Protein AF-A0A7C2T2P4-F1 (afdb_monomer)

Solvent-accessible surface area (backbone atoms only — not comparable to full-atom values): 13197 Å² total; per-residue (Å²): 143,80,89,82,88,88,79,91,82,91,80,86,78,77,86,71,73,78,86,77,75,74,81,72,77,71,76,80,58,72,66,36,54,54,49,22,56,52,57,52,34,52,54,39,40,74,41,73,30,49,54,46,81,67,36,77,42,95,89,24,38,31,33,31,44,35,36,26,70,90,34,54,37,35,35,37,29,31,75,28,80,40,76,67,55,77,28,39,16,35,28,46,30,45,33,34,33,26,56,35,70,24,47,35,70,67,54,42,51,45,35,50,74,75,65,38,87,74,44,45,57,48,83,42,97,88,65,21,31,36,39,34,41,83,43,75,46,66,78,36,23,70,50,49,50,54,30,53,52,35,53,45,35,51,32,51,53,50,45,40,69,66,42,56,70,71,45,81,50,88,83,83,81,54,83,74,79,58,62,75,82,83,75,68,79,78,67,71,78,75,83,43,96,69,78,82,68,64,28,81,53,61,78,98,62,63,30,67,57,33,73,56,32,48,47,27,60,77,47,71,35,48,73,85,127

Secondary structure (DSSP, 8-state):
--------------------S----PPPPPPBS-EEHHHHHHHHHHTT-EEEEEEE-TTS-EEEEEEETTEEEEEEEEEESSSSTT-EEEEEEEEEEE--TT--HHHHHHIIIII-SS-EEEEETTTEEEEE--EESSSB-HHHHHHHHHHHHHHHHHHHHH--TT-----PPPTTTT---SS--------SSSPPPEEPPSS---TT--HHHHHHHHTTT----

Sequence (225 aa):
MKFAVCALGALAAAQGSALAQNMQLTPAGAVIQKISSNDLITILQSAQLGARLIDDAADGTKTIEVSSGGDFVYMAMRGCEGAGGASPCELVQPYGFFNAQGVTLDQVNNFNMNVSGIATAALLPDRGVMATKIYLNGGVTPSNLIYELSVYFSDITRLLEALKPGAIAQVSYTADDLGRPNAGVELGSFNGPETPHVNAIGGARAGLMTEAVKAVLVGRGKTLN

Foldseek 3Di:
DDDDDDDDDPDPPDPPPPPVPDPPDDPQAPAFQWDFQVRVCVLLVVLVWHKDWQDCDPQRWTKIWIDDQHAIKIWIFAPWPDTDRRTIGQWTKIKAAAAQAQFDPVLQVCLQPPNAPAKHWDQDPPGGIMIMGIDGRDGAGSLRVLLVVLSSQVSVVSSLVSTDHDNDDDDDDDPVNCPDPPPPPPPDDCPGPDDGDHHYRDDDTPGSNPPSSVVSNVVVSPHDD

pLDDT: mean 71.9, std 18.2, range [35.28, 94.75]

Mean predicted aligned error: 12.79 Å

Radius of gyration: 23.12 Å; Cα contacts (8 Å, |Δi|>4): 383; chains: 1; bounding box: 71×86×45 Å

Structure (mmCIF, N/CA/C/O backbone):
data_AF-A0A7C2T2P4-F1
#
_entry.id   AF-A0A7C2T2P4-F1
#
loop_
_atom_site.group_PDB
_atom_site.id
_atom_site.type_symbol
_atom_site.label_atom_id
_atom_site.label_alt_id
_atom_site.label_comp_id
_atom_site.label_asym_id
_atom_site.label_entity_id
_atom_site.label_seq_id
_atom_site.pdbx_PDB_ins_code
_atom_site.Cartn_x
_atom_site.Cartn_y
_atom_site.Cartn_z
_atom_site.occupancy
_atom_site.B_iso_or_equiv
_atom_site.auth_seq_id
_atom_site.auth_comp_id
_atom_site.auth_asym_id
_atom_site.auth_atom_id
_atom_site.pdbx_PDB_model_num
ATOM 1 N N . MET A 1 1 ? -50.689 57.379 5.791 1.00 47.22 1 MET A N 1
ATOM 2 C CA . MET A 1 1 ? -51.034 57.214 4.362 1.00 47.22 1 MET A CA 1
ATOM 3 C C . MET A 1 1 ? -50.048 57.994 3.508 1.00 47.22 1 MET A C 1
ATOM 5 O O . MET A 1 1 ? -50.040 59.213 3.597 1.00 47.22 1 MET A O 1
ATOM 9 N N . LYS A 1 2 ? -49.224 57.293 2.723 1.00 35.28 2 LYS A N 1
ATOM 10 C CA . LYS A 1 2 ? -48.645 57.712 1.435 1.00 35.28 2 LYS A CA 1
ATOM 11 C C . LYS A 1 2 ? -48.023 56.463 0.786 1.00 35.28 2 LYS A C 1
ATOM 13 O O . LYS A 1 2 ? -47.318 55.714 1.454 1.00 35.28 2 LYS A O 1
ATOM 18 N N . PHE A 1 3 ? -48.412 56.241 -0.470 1.00 39.72 3 PHE A N 1
ATOM 19 C CA . PHE A 1 3 ? -47.923 55.261 -1.451 1.00 39.72 3 PHE A CA 1
ATOM 20 C C . PHE A 1 3 ? -46.414 55.507 -1.736 1.00 39.72 3 PHE A C 1
ATOM 22 O O . PHE A 1 3 ? -45.905 56.535 -1.306 1.00 39.72 3 PHE A O 1
ATOM 29 N N . ALA A 1 4 ? -45.599 54.724 -2.449 1.00 47.41 4 ALA A N 1
ATOM 30 C CA . ALA A 1 4 ? -45.749 53.778 -3.560 1.00 47.41 4 ALA A CA 1
ATOM 31 C C . ALA A 1 4 ? -44.313 53.208 -3.818 1.00 47.41 4 ALA A C 1
ATOM 33 O O . ALA A 1 4 ? -43.351 53.932 -3.591 1.00 47.41 4 ALA A O 1
ATOM 34 N N . VAL A 1 5 ? -44.109 51.923 -4.147 1.00 49.81 5 VAL A N 1
ATOM 35 C CA . VAL A 1 5 ? -43.883 51.368 -5.513 1.00 49.81 5 VAL A CA 1
ATOM 36 C C . VAL A 1 5 ? -42.417 50.975 -5.823 1.00 49.81 5 VAL A C 1
ATOM 38 O O . VAL A 1 5 ? -41.509 51.788 -5.741 1.00 49.81 5 VAL A O 1
ATOM 41 N N . CYS A 1 6 ? -42.288 49.697 -6.219 1.00 41.12 6 CYS A N 1
ATOM 42 C CA . CYS A 1 6 ? -41.372 49.018 -7.160 1.00 41.12 6 CYS A CA 1
ATOM 43 C C . CYS A 1 6 ? -39.843 49.207 -7.125 1.00 41.12 6 CYS A C 1
ATOM 45 O O . CYS A 1 6 ? -39.338 50.280 -7.419 1.00 41.12 6 CYS A O 1
ATOM 47 N N . ALA A 1 7 ? -39.122 48.078 -7.036 1.00 47.78 7 ALA A N 1
ATOM 48 C CA . ALA A 1 7 ? -38.369 47.457 -8.153 1.00 47.78 7 ALA A CA 1
ATOM 49 C C . ALA A 1 7 ? -37.661 46.178 -7.638 1.00 47.78 7 ALA A C 1
ATOM 51 O O . ALA A 1 7 ? -36.999 46.213 -6.610 1.00 47.78 7 ALA A O 1
ATOM 52 N N . LEU A 1 8 ? -37.981 44.981 -8.148 1.00 47.06 8 LEU A N 1
ATOM 53 C CA . LEU A 1 8 ? -37.307 44.299 -9.271 1.00 47.06 8 LEU A CA 1
ATOM 54 C C . LEU A 1 8 ? -35.798 44.089 -9.060 1.00 47.06 8 LEU A C 1
ATOM 56 O O . LEU A 1 8 ? -35.003 45.007 -9.216 1.00 47.06 8 LEU A O 1
ATOM 60 N N . GLY A 1 9 ? -35.424 42.839 -8.772 1.00 45.22 9 GLY A N 1
ATOM 61 C CA . GLY A 1 9 ? -34.033 42.395 -8.685 1.00 45.22 9 GLY A CA 1
ATOM 62 C C . GLY A 1 9 ? -33.889 40.877 -8.552 1.00 45.22 9 GLY A C 1
ATOM 63 O O . GLY A 1 9 ? -33.105 40.405 -7.739 1.00 45.22 9 GLY A O 1
ATOM 64 N N . ALA A 1 10 ? -34.671 40.100 -9.306 1.00 52.56 10 ALA A N 1
ATOM 65 C CA . ALA A 1 10 ? -34.369 38.690 -9.534 1.00 52.56 10 ALA A CA 1
ATOM 66 C C . ALA A 1 10 ? -33.455 38.602 -10.759 1.00 52.56 10 ALA A C 1
ATOM 68 O O . ALA A 1 10 ? -33.915 38.945 -11.841 1.00 52.56 10 ALA A O 1
ATOM 69 N N . LEU A 1 11 ? -32.191 38.203 -10.569 1.00 47.22 11 LEU A N 1
ATOM 70 C CA . LEU A 1 11 ? -31.304 37.515 -11.528 1.00 47.22 11 LEU A CA 1
ATOM 71 C C . LEU A 1 11 ? -29.866 37.532 -10.977 1.00 47.22 11 LEU A C 1
ATOM 73 O O . LEU A 1 11 ? -29.051 38.375 -11.328 1.00 47.22 11 LEU A O 1
ATOM 77 N N . ALA A 1 12 ? -29.543 36.557 -10.132 1.00 48.94 12 ALA A N 1
ATOM 78 C CA . ALA A 1 12 ? -28.169 36.082 -9.976 1.00 48.94 12 ALA A CA 1
ATOM 79 C C . ALA A 1 12 ? -28.152 34.599 -10.366 1.00 48.94 12 ALA A C 1
ATOM 81 O O . ALA A 1 12 ? -27.912 33.708 -9.556 1.00 48.94 12 ALA A O 1
ATOM 82 N N . ALA A 1 13 ? -28.521 34.333 -11.621 1.00 49.72 13 ALA A N 1
ATOM 83 C CA . ALA A 1 13 ? -28.342 33.028 -12.226 1.00 49.72 13 ALA A CA 1
ATOM 84 C C . ALA A 1 13 ? -26.844 32.821 -12.479 1.00 49.72 13 ALA A C 1
ATOM 86 O O . ALA A 1 13 ? -26.242 33.502 -13.305 1.00 49.72 13 ALA A O 1
ATOM 87 N N . ALA A 1 14 ? -26.270 31.907 -11.700 1.00 50.81 14 ALA A N 1
ATOM 88 C CA . ALA A 1 14 ? -25.226 30.969 -12.086 1.00 50.81 14 ALA A CA 1
ATOM 89 C C . ALA A 1 14 ? -24.291 31.417 -13.227 1.00 50.81 14 ALA A C 1
ATOM 91 O O . ALA A 1 14 ? -24.394 30.943 -14.355 1.00 50.81 14 ALA A O 1
ATOM 92 N N . GLN A 1 15 ? -23.274 32.213 -12.895 1.00 47.38 15 GLN A N 1
ATOM 93 C CA . GLN A 1 15 ? -22.006 32.178 -13.630 1.00 47.38 15 GLN A CA 1
ATOM 94 C C . GLN A 1 15 ? -21.162 30.999 -13.126 1.00 47.38 15 GLN A C 1
ATOM 96 O O . GLN A 1 15 ? -20.041 31.151 -12.659 1.00 47.38 15 GLN A O 1
ATOM 101 N N . GLY A 1 16 ? -21.729 29.795 -13.191 1.00 45.16 16 GLY A N 1
ATOM 102 C CA . GLY A 1 16 ? -20.951 28.564 -13.189 1.00 45.16 16 GLY A CA 1
ATOM 103 C C . GLY A 1 16 ? -20.551 28.288 -14.626 1.00 45.16 16 GLY A C 1
ATOM 104 O O . GLY A 1 16 ? -21.060 27.349 -15.231 1.00 45.16 16 GLY A O 1
ATOM 105 N N . SER A 1 17 ? -19.746 29.182 -15.205 1.00 46.44 17 SER A N 1
ATOM 106 C CA . SER A 1 17 ? -19.212 29.029 -16.550 1.00 46.44 17 SER A CA 1
ATOM 107 C C . SER A 1 17 ? -18.596 27.646 -16.651 1.00 46.44 17 SER A C 1
ATOM 109 O O . SER A 1 17 ? -17.657 27.308 -15.930 1.00 46.44 17 SER A O 1
ATOM 111 N N . ALA A 1 18 ? -19.189 26.849 -17.528 1.00 46.66 18 ALA A N 1
ATOM 112 C CA . ALA A 1 18 ? -18.750 25.529 -17.894 1.00 46.66 18 ALA A CA 1
ATOM 113 C C . ALA A 1 18 ? -17.311 25.590 -18.429 1.00 46.66 18 ALA A C 1
ATOM 115 O O . ALA A 1 18 ? -17.078 25.668 -19.632 1.00 46.66 18 ALA A O 1
ATOM 116 N N . LEU A 1 19 ? -16.332 25.484 -17.532 1.00 48.28 19 LEU A N 1
ATOM 117 C CA . LEU A 1 19 ? -14.986 25.013 -17.847 1.00 48.28 19 LEU A CA 1
ATOM 118 C C . LEU A 1 19 ? -15.034 23.484 -17.992 1.00 48.28 19 LEU A C 1
ATOM 120 O O . LEU A 1 19 ? -14.372 22.736 -17.286 1.00 48.28 19 LEU A O 1
ATOM 124 N N . ALA A 1 20 ? -15.877 23.022 -18.913 1.00 46.31 20 ALA A N 1
ATOM 125 C CA . ALA A 1 20 ? -15.908 21.656 -19.421 1.00 46.31 20 ALA A CA 1
ATOM 126 C C . ALA A 1 20 ? -15.354 21.624 -20.856 1.00 46.31 20 ALA A C 1
ATOM 128 O O . ALA A 1 20 ? -15.764 20.812 -21.681 1.00 46.31 20 ALA A O 1
ATOM 129 N N . GLN A 1 21 ? -14.454 22.553 -21.186 1.00 36.72 21 GLN A N 1
ATOM 130 C CA . GLN A 1 21 ? -13.826 22.617 -22.496 1.00 36.72 21 GLN A CA 1
ATOM 131 C C . GLN A 1 21 ? -12.535 21.803 -22.481 1.00 36.72 21 GLN A C 1
ATOM 133 O O . GLN A 1 21 ? -11.523 22.214 -21.925 1.00 36.72 21 GLN A O 1
ATOM 138 N N . ASN A 1 22 ? -12.619 20.634 -23.117 1.00 40.03 22 ASN A N 1
ATOM 139 C CA . ASN A 1 22 ? -11.510 19.922 -23.743 1.00 40.03 22 ASN A CA 1
ATOM 140 C C . ASN A 1 22 ? -10.278 19.731 -22.857 1.00 40.03 22 ASN A C 1
ATOM 142 O O . ASN A 1 22 ? -9.191 20.221 -23.155 1.00 40.03 22 ASN A O 1
ATOM 146 N N . MET A 1 23 ? -10.423 18.920 -21.808 1.00 39.62 23 MET A N 1
ATOM 147 C CA . MET A 1 23 ? -9.253 18.246 -21.260 1.00 39.62 23 MET A CA 1
ATOM 148 C C . MET A 1 23 ? -8.754 17.253 -22.310 1.00 39.62 23 MET A C 1
ATOM 150 O O . MET A 1 23 ? -9.206 16.108 -22.351 1.00 39.62 23 MET A O 1
ATOM 154 N N . GLN A 1 24 ? -7.857 17.717 -23.174 1.00 37.34 24 GLN A N 1
ATOM 155 C CA . GLN A 1 24 ? -7.064 16.883 -24.059 1.00 37.34 24 GLN A CA 1
ATOM 156 C C . GLN A 1 24 ? -6.466 15.767 -23.198 1.00 37.34 24 GLN A C 1
ATOM 158 O O . GLN A 1 24 ? -5.767 16.041 -22.222 1.00 37.34 24 GLN A O 1
ATOM 163 N N . LEU A 1 25 ? -6.854 14.519 -23.474 1.00 42.28 25 LEU A N 1
ATOM 164 C CA . LEU A 1 25 ? -6.277 13.365 -22.798 1.00 42.28 25 LEU A CA 1
ATOM 165 C C . LEU A 1 25 ? -4.785 13.410 -23.116 1.00 42.28 25 LEU A C 1
ATOM 167 O O . LEU A 1 25 ? -4.399 13.256 -24.275 1.00 42.28 25 LEU A O 1
ATOM 171 N N . THR A 1 26 ? -3.963 13.713 -22.111 1.00 50.16 26 THR A N 1
ATOM 172 C CA . THR A 1 26 ? -2.510 13.608 -22.215 1.00 50.16 26 THR A CA 1
ATOM 173 C C . THR A 1 26 ? -2.203 12.236 -22.815 1.00 50.16 26 THR A C 1
ATOM 175 O O . THR A 1 26 ? -2.813 11.261 -22.360 1.00 50.16 26 THR A O 1
ATOM 178 N N . PRO A 1 27 ? -1.346 12.133 -23.850 1.00 52.22 27 PRO A N 1
ATOM 179 C CA . PRO A 1 27 ? -1.024 10.850 -24.457 1.00 52.22 27 PRO A CA 1
ATOM 180 C C . PRO A 1 27 ? -0.694 9.841 -23.361 1.00 52.22 27 PRO A C 1
ATOM 182 O O . PRO A 1 27 ? 0.125 10.131 -22.486 1.00 52.22 27 PRO A O 1
ATOM 185 N N . ALA A 1 28 ? -1.383 8.698 -23.369 1.00 59.03 28 ALA A N 1
ATOM 186 C CA . ALA A 1 28 ? -1.104 7.629 -22.425 1.00 59.03 28 ALA A CA 1
ATOM 187 C C . ALA A 1 28 ? 0.391 7.298 -22.538 1.00 59.03 28 ALA A C 1
ATOM 189 O O . ALA A 1 28 ? 0.874 7.003 -23.633 1.00 59.03 28 ALA A O 1
ATOM 190 N N . GLY A 1 29 ? 1.134 7.441 -21.436 1.00 63.59 29 GLY A N 1
ATOM 191 C CA . GLY A 1 29 ? 2.561 7.119 -21.411 1.00 63.59 29 GLY A CA 1
ATOM 192 C C . GLY A 1 29 ? 2.810 5.677 -21.863 1.00 63.59 29 GLY A C 1
ATOM 193 O O . GLY A 1 29 ? 1.887 4.864 -21.900 1.00 63.59 29 GLY A O 1
ATOM 194 N N . ALA A 1 30 ? 4.057 5.345 -22.202 1.00 74.38 30 ALA A N 1
ATOM 195 C CA . ALA A 1 30 ? 4.409 3.969 -22.545 1.00 74.38 30 ALA A CA 1
ATOM 196 C C . ALA A 1 30 ? 3.967 3.001 -21.429 1.00 74.38 30 ALA A C 1
ATOM 198 O O . ALA A 1 30 ? 4.090 3.307 -20.240 1.00 74.38 30 ALA A O 1
ATOM 199 N N . VAL A 1 31 ? 3.425 1.846 -21.824 1.00 79.62 31 VAL A N 1
ATOM 200 C CA . VAL A 1 31 ? 3.001 0.802 -20.883 1.00 79.62 31 VAL A CA 1
ATOM 201 C C . VAL A 1 31 ? 4.224 0.282 -20.133 1.00 79.62 31 VAL A C 1
ATOM 203 O O . VAL A 1 31 ? 5.207 -0.133 -20.746 1.00 79.62 31 VAL A O 1
ATOM 206 N N . ILE A 1 32 ? 4.144 0.277 -18.806 1.00 78.00 32 ILE A N 1
ATOM 207 C CA . ILE A 1 32 ? 5.144 -0.316 -17.927 1.00 78.00 32 ILE A CA 1
ATOM 208 C C . ILE A 1 32 ? 4.949 -1.831 -17.966 1.00 78.00 32 ILE A C 1
ATOM 210 O O . ILE A 1 32 ? 3.931 -2.358 -17.514 1.00 78.00 32 ILE A O 1
ATOM 214 N N . GLN A 1 33 ? 5.937 -2.527 -18.524 1.00 81.75 33 GLN A N 1
ATOM 215 C CA . GLN A 1 33 ? 6.004 -3.989 -18.475 1.00 81.75 33 GLN A CA 1
ATOM 216 C C . GLN A 1 33 ? 6.707 -4.466 -17.207 1.00 81.75 33 GLN A C 1
ATOM 218 O O . GLN A 1 33 ? 6.315 -5.463 -16.611 1.00 81.75 33 GLN A O 1
ATOM 223 N N . LYS A 1 34 ? 7.733 -3.728 -16.778 1.00 87.81 34 LYS A N 1
ATOM 224 C CA . LYS A 1 34 ? 8.485 -3.979 -15.552 1.00 87.81 34 LYS A CA 1
ATOM 225 C C . LYS A 1 34 ? 8.896 -2.654 -14.927 1.00 87.81 34 LYS A C 1
ATOM 227 O O . LYS A 1 34 ? 9.072 -1.671 -15.645 1.00 87.81 34 LYS A O 1
ATOM 232 N N . ILE A 1 35 ? 9.057 -2.634 -13.611 1.00 89.00 35 ILE A N 1
ATOM 233 C CA . ILE A 1 35 ? 9.465 -1.445 -12.859 1.00 89.00 35 ILE A CA 1
ATOM 234 C C . ILE A 1 35 ? 10.566 -1.805 -11.867 1.00 89.00 35 ILE A C 1
ATOM 236 O O . ILE A 1 35 ? 10.484 -2.841 -11.210 1.00 89.00 35 ILE A O 1
ATOM 240 N N . SER A 1 36 ? 11.607 -0.978 -11.774 1.00 91.56 36 SER A N 1
ATOM 241 C CA . SER A 1 36 ? 12.646 -1.156 -10.759 1.00 91.56 36 SER A CA 1
ATOM 242 C C . SER A 1 36 ? 12.199 -0.582 -9.413 1.00 91.56 36 SER A C 1
ATOM 244 O O . SER A 1 36 ? 11.325 0.290 -9.350 1.00 91.56 36 SER A O 1
ATOM 246 N N . SER A 1 37 ? 12.800 -1.029 -8.309 1.00 92.31 37 SER A N 1
ATOM 247 C CA . SER A 1 37 ? 12.485 -0.444 -7.001 1.00 92.31 37 SER A CA 1
ATOM 248 C C . SER A 1 37 ? 12.892 1.029 -6.918 1.00 92.31 37 SER A C 1
ATOM 250 O O . SER A 1 37 ? 12.201 1.807 -6.269 1.00 92.31 37 SER A O 1
ATOM 252 N N . ASN A 1 38 ? 13.963 1.439 -7.609 1.00 93.81 38 ASN A N 1
ATOM 253 C CA . ASN A 1 38 ? 14.383 2.842 -7.684 1.00 93.81 38 ASN A CA 1
ATOM 254 C C . ASN A 1 38 ? 13.335 3.726 -8.374 1.00 93.81 38 ASN A C 1
ATOM 256 O O . ASN A 1 38 ? 13.034 4.822 -7.892 1.00 93.81 38 ASN A O 1
ATOM 260 N N . ASP A 1 39 ? 12.755 3.243 -9.475 1.00 91.00 39 ASP A N 1
ATOM 261 C CA . ASP A 1 39 ? 11.698 3.964 -10.188 1.00 91.00 39 ASP A CA 1
ATOM 262 C C . ASP A 1 39 ? 10.445 4.072 -9.321 1.00 91.00 39 ASP A C 1
ATOM 264 O O . ASP A 1 39 ? 9.872 5.153 -9.187 1.00 91.00 39 ASP A O 1
ATOM 268 N N . LEU A 1 40 ? 10.045 2.974 -8.671 1.00 90.81 40 LEU A N 1
ATOM 269 C CA . LEU A 1 40 ? 8.882 2.970 -7.786 1.00 90.81 40 LEU A CA 1
ATOM 270 C C . LEU A 1 40 ? 9.074 3.908 -6.584 1.00 90.81 40 LEU A C 1
ATOM 272 O O . LEU A 1 40 ? 8.163 4.664 -6.252 1.00 90.81 40 LEU A O 1
ATOM 276 N N . ILE A 1 41 ? 10.260 3.921 -5.968 1.00 93.44 41 ILE A N 1
ATOM 277 C CA . ILE A 1 41 ? 10.605 4.865 -4.894 1.00 93.44 41 ILE A CA 1
ATOM 278 C C . ILE A 1 41 ? 10.499 6.308 -5.393 1.00 93.44 41 ILE A C 1
ATOM 280 O O . ILE A 1 41 ? 9.881 7.134 -4.727 1.00 93.44 41 ILE A O 1
ATOM 284 N N . THR A 1 42 ? 11.037 6.607 -6.577 1.00 90.69 42 THR A N 1
ATOM 285 C CA . THR A 1 42 ? 10.975 7.952 -7.172 1.00 90.69 42 THR A CA 1
ATOM 286 C C . THR A 1 42 ? 9.528 8.389 -7.410 1.00 90.69 42 THR A C 1
ATOM 288 O O . THR A 1 42 ? 9.150 9.516 -7.088 1.00 90.69 42 THR A O 1
ATOM 291 N N . ILE A 1 43 ? 8.687 7.482 -7.914 1.00 87.00 43 ILE A N 1
ATOM 292 C CA . ILE A 1 43 ? 7.253 7.723 -8.106 1.00 87.00 43 ILE A CA 1
ATOM 293 C C . ILE A 1 43 ? 6.569 8.034 -6.769 1.00 87.00 43 ILE A C 1
ATOM 295 O O . ILE A 1 43 ? 5.857 9.032 -6.662 1.00 87.00 43 ILE A O 1
ATOM 299 N N . LEU A 1 44 ? 6.804 7.229 -5.732 1.00 89.88 44 LEU A N 1
ATOM 300 C CA . LEU A 1 44 ? 6.215 7.440 -4.406 1.00 89.88 44 LEU A CA 1
ATOM 301 C C . LEU A 1 44 ? 6.674 8.767 -3.780 1.00 89.88 44 LEU A C 1
ATOM 303 O O . LEU A 1 44 ? 5.856 9.515 -3.244 1.00 89.88 44 LEU A O 1
ATOM 307 N N . GLN A 1 45 ? 7.954 9.109 -3.920 1.00 90.75 45 GLN A N 1
ATOM 308 C CA . GLN A 1 45 ? 8.510 10.378 -3.446 1.00 90.75 45 GLN A CA 1
ATOM 309 C C . GLN A 1 45 ? 7.922 11.584 -4.188 1.00 90.75 45 GLN A C 1
ATOM 311 O O . GLN A 1 45 ? 7.664 12.614 -3.564 1.00 90.75 45 GLN A O 1
ATOM 316 N N . SER A 1 46 ? 7.625 11.458 -5.487 1.00 84.00 46 SER A N 1
ATOM 317 C CA . SER A 1 46 ? 6.922 12.508 -6.244 1.00 84.00 46 SER A CA 1
ATOM 318 C C . SER A 1 46 ? 5.505 12.776 -5.713 1.00 84.00 46 SER A C 1
ATOM 320 O O . SER A 1 46 ? 5.016 13.901 -5.787 1.00 84.00 46 SER A O 1
ATOM 322 N N . ALA A 1 47 ? 4.881 11.771 -5.089 1.00 84.00 47 ALA A N 1
ATOM 323 C CA . ALA A 1 47 ? 3.603 11.884 -4.387 1.00 84.00 47 ALA A CA 1
ATOM 324 C C . ALA A 1 47 ? 3.747 12.350 -2.920 1.00 84.00 47 ALA A C 1
ATOM 326 O O . ALA A 1 47 ? 2.784 12.283 -2.150 1.00 84.00 47 ALA A O 1
ATOM 327 N N . GLN A 1 48 ? 4.932 12.839 -2.534 1.00 89.19 48 GLN A N 1
ATOM 328 C CA . GLN A 1 48 ? 5.267 13.297 -1.181 1.00 89.19 48 GLN A CA 1
ATOM 329 C C . GLN A 1 48 ? 5.161 12.197 -0.113 1.00 89.19 48 GLN A C 1
ATOM 331 O O . GLN A 1 48 ? 4.883 12.483 1.051 1.00 89.19 48 GLN A O 1
ATOM 336 N N . LEU A 1 49 ? 5.384 10.938 -0.497 1.00 89.81 49 LEU A N 1
ATOM 337 C CA . LEU A 1 49 ? 5.454 9.808 0.426 1.00 89.81 49 LEU A CA 1
ATOM 338 C C . LEU A 1 49 ? 6.918 9.495 0.750 1.00 89.81 49 LEU A C 1
ATOM 340 O O . LEU A 1 49 ? 7.785 9.525 -0.127 1.00 89.81 49 LEU A O 1
ATOM 344 N N . GLY A 1 50 ? 7.199 9.150 2.005 1.00 93.56 50 GLY A N 1
ATOM 345 C CA . GLY A 1 50 ? 8.456 8.502 2.358 1.00 93.56 50 GLY A CA 1
ATOM 346 C C . GLY A 1 50 ? 8.498 7.122 1.709 1.00 93.56 50 GLY A C 1
ATOM 347 O O . GLY A 1 50 ? 7.515 6.391 1.778 1.00 93.56 50 GLY A O 1
ATOM 348 N N . ALA A 1 51 ? 9.604 6.765 1.061 1.00 94.75 51 ALA A N 1
ATOM 349 C CA . ALA A 1 51 ? 9.774 5.449 0.453 1.00 94.75 51 ALA A CA 1
ATOM 350 C C . ALA A 1 51 ? 11.238 5.000 0.531 1.00 94.75 51 ALA A C 1
ATOM 352 O O . ALA A 1 51 ? 12.134 5.772 0.177 1.00 94.75 51 ALA A O 1
ATOM 353 N N . ARG A 1 52 ? 11.479 3.764 0.983 1.00 94.38 52 ARG A N 1
ATOM 354 C CA . ARG A 1 52 ? 12.816 3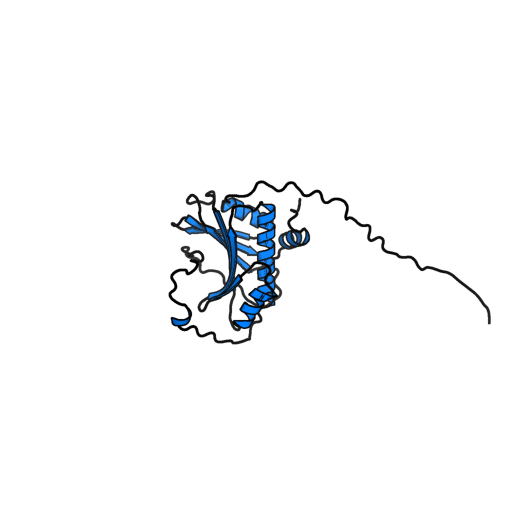.147 1.050 1.00 94.38 52 ARG A CA 1
ATOM 355 C C . ARG A 1 52 ? 12.757 1.642 0.787 1.00 94.38 52 ARG A C 1
ATOM 357 O O . ARG A 1 52 ? 11.803 0.982 1.186 1.00 94.38 52 ARG A O 1
ATOM 364 N N . LEU A 1 53 ? 13.789 1.095 0.147 1.00 92.69 53 LEU A N 1
ATOM 365 C CA . LEU A 1 53 ? 13.977 -0.354 0.036 1.00 92.69 53 LEU A CA 1
ATOM 366 C C . LEU A 1 53 ? 14.394 -0.909 1.408 1.00 92.69 53 LEU A C 1
ATOM 368 O O . LEU A 1 53 ? 15.341 -0.393 2.002 1.00 92.69 53 LEU A O 1
ATOM 372 N N . ILE A 1 54 ? 13.692 -1.929 1.900 1.00 90.81 54 ILE A N 1
ATOM 373 C CA . ILE A 1 54 ? 13.947 -2.555 3.210 1.00 90.81 54 ILE A CA 1
ATOM 374 C C . ILE A 1 54 ? 14.310 -4.039 3.119 1.00 90.81 54 ILE A C 1
ATOM 376 O O . ILE A 1 54 ? 14.848 -4.587 4.075 1.00 90.81 54 ILE A O 1
ATOM 380 N N . ASP A 1 55 ? 14.033 -4.681 1.982 1.00 89.06 55 ASP A N 1
ATOM 381 C CA . ASP A 1 55 ? 14.411 -6.072 1.732 1.00 89.06 55 ASP A CA 1
A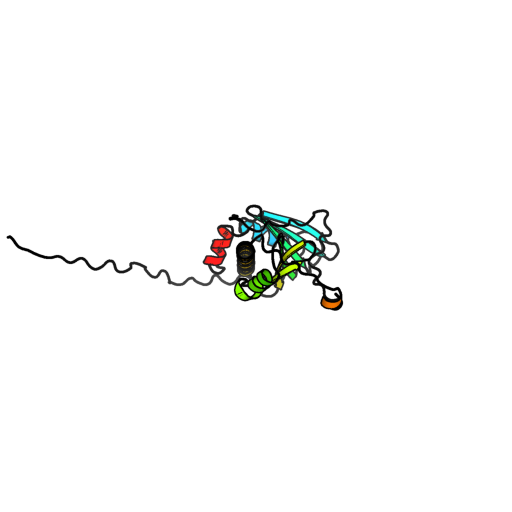TOM 382 C C . ASP A 1 55 ? 14.722 -6.288 0.245 1.00 89.06 55 ASP A C 1
ATOM 384 O O . ASP A 1 55 ? 14.048 -5.731 -0.627 1.00 89.06 55 ASP A O 1
ATOM 388 N N . ASP A 1 56 ? 15.738 -7.101 -0.024 1.00 89.06 56 ASP A N 1
ATOM 389 C CA . ASP A 1 56 ? 16.156 -7.581 -1.346 1.00 89.06 56 ASP A CA 1
ATOM 390 C C . ASP A 1 56 ? 16.494 -9.063 -1.182 1.00 89.06 56 ASP A C 1
ATOM 392 O O . ASP A 1 56 ? 17.640 -9.457 -0.945 1.00 89.06 56 ASP A O 1
ATOM 396 N N . ALA A 1 57 ? 15.439 -9.870 -1.170 1.00 83.62 57 ALA A N 1
ATOM 397 C CA . ALA A 1 57 ? 15.502 -11.266 -0.802 1.00 83.62 57 ALA A CA 1
ATOM 398 C C . ALA A 1 57 ? 16.200 -12.100 -1.887 1.00 83.62 57 ALA A C 1
ATOM 400 O O . ALA A 1 57 ? 16.218 -11.772 -3.075 1.00 83.62 57 ALA A O 1
ATOM 401 N N . ALA A 1 58 ? 16.788 -13.222 -1.466 1.00 78.31 58 ALA A N 1
ATOM 402 C CA . ALA A 1 58 ? 17.559 -14.100 -2.348 1.00 78.31 58 ALA A CA 1
ATOM 403 C C . ALA A 1 58 ? 16.713 -14.770 -3.450 1.00 78.31 58 ALA A C 1
ATOM 405 O O . ALA A 1 58 ? 17.259 -15.194 -4.466 1.00 78.31 58 ALA A O 1
ATOM 406 N N . ASP A 1 59 ? 15.394 -14.852 -3.263 1.00 77.25 59 ASP A N 1
ATOM 407 C CA . ASP A 1 59 ? 14.419 -15.307 -4.263 1.00 77.25 59 ASP A CA 1
ATOM 408 C C . ASP A 1 59 ? 14.115 -14.238 -5.335 1.00 77.25 59 ASP A C 1
ATOM 410 O O . ASP A 1 59 ? 13.327 -14.476 -6.250 1.00 77.25 59 ASP A O 1
ATOM 414 N N . GLY A 1 60 ? 14.739 -13.060 -5.230 1.00 80.69 60 GLY A N 1
ATOM 415 C CA . GLY A 1 60 ? 14.530 -11.916 -6.108 1.00 80.69 60 GLY A CA 1
ATOM 416 C C . GLY A 1 60 ? 13.356 -11.029 -5.696 1.00 80.69 60 GLY A C 1
ATOM 417 O O . GLY A 1 60 ? 13.101 -10.041 -6.382 1.00 80.69 60 GLY A O 1
ATOM 418 N N . THR A 1 61 ? 12.642 -11.332 -4.609 1.00 86.56 61 THR A N 1
ATOM 419 C CA . THR A 1 61 ? 11.578 -10.464 -4.093 1.00 86.56 61 THR A CA 1
ATOM 420 C C . THR A 1 61 ? 12.183 -9.212 -3.458 1.00 86.56 61 THR A C 1
ATOM 422 O O . THR A 1 61 ? 13.126 -9.288 -2.675 1.00 86.56 61 THR A O 1
ATOM 425 N N . LYS A 1 62 ? 11.618 -8.038 -3.753 1.00 90.56 62 LYS A N 1
ATOM 426 C CA . LYS A 1 62 ? 12.034 -6.765 -3.142 1.00 90.56 62 LYS A CA 1
ATOM 427 C C . LYS A 1 62 ? 10.901 -6.180 -2.324 1.00 90.56 62 LYS A C 1
ATOM 429 O O . LYS A 1 62 ? 9.757 -6.213 -2.767 1.00 90.56 62 LYS A O 1
ATOM 434 N N . THR A 1 63 ? 11.207 -5.580 -1.182 1.00 91.62 63 THR A N 1
ATOM 435 C CA . THR A 1 63 ? 10.195 -4.930 -0.342 1.00 91.62 63 THR A CA 1
ATOM 436 C C . THR A 1 63 ? 10.547 -3.469 -0.142 1.00 91.62 63 THR A C 1
ATOM 438 O O . THR A 1 63 ? 11.610 -3.139 0.385 1.00 91.62 63 THR A O 1
ATOM 441 N N . ILE A 1 64 ? 9.641 -2.583 -0.547 1.00 92.81 64 ILE A N 1
ATOM 442 C CA . ILE A 1 64 ? 9.726 -1.147 -0.269 1.00 92.81 64 ILE A CA 1
ATOM 443 C C . ILE A 1 64 ? 8.779 -0.823 0.877 1.00 92.81 64 ILE A C 1
ATOM 445 O O . ILE A 1 64 ? 7.598 -1.155 0.817 1.00 92.81 64 ILE A O 1
ATOM 449 N N . GLU A 1 65 ? 9.280 -0.138 1.894 1.00 93.56 65 GLU A N 1
ATOM 450 C CA . GLU A 1 65 ? 8.457 0.517 2.902 1.00 93.56 65 GLU A CA 1
ATOM 451 C C . GLU A 1 65 ? 8.036 1.895 2.400 1.00 93.56 65 GLU A C 1
ATOM 453 O O . GLU A 1 65 ? 8.854 2.649 1.869 1.00 93.56 65 GLU A O 1
ATOM 458 N N . VAL A 1 66 ? 6.765 2.224 2.599 1.00 93.44 66 VAL A N 1
ATOM 459 C CA . VAL A 1 66 ? 6.152 3.506 2.265 1.00 93.44 66 VAL A CA 1
ATOM 460 C C . VAL A 1 66 ? 5.551 4.099 3.529 1.00 93.44 66 VAL A C 1
ATOM 462 O O . VAL A 1 66 ? 4.824 3.410 4.244 1.00 93.44 66 VAL A O 1
ATOM 465 N N . SER A 1 6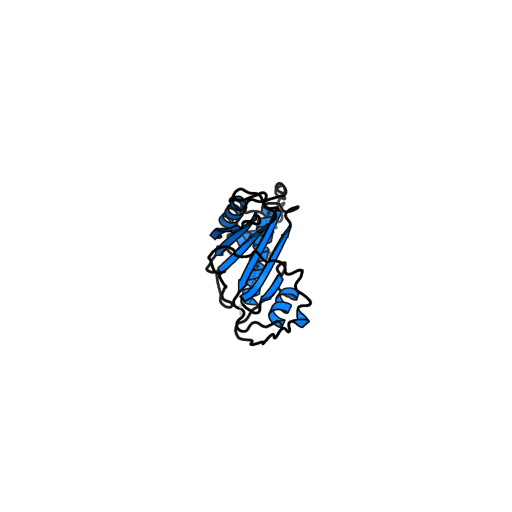7 ? 5.816 5.372 3.801 1.00 92.75 67 SER A N 1
ATOM 466 C CA . SER A 1 67 ? 5.335 6.046 5.004 1.00 92.75 67 SER A CA 1
ATOM 467 C C . SER A 1 67 ? 4.816 7.455 4.740 1.00 92.75 67 SER A C 1
ATOM 469 O O . SER A 1 67 ? 5.316 8.189 3.886 1.00 92.75 67 SER A O 1
ATOM 471 N N . SER A 1 68 ? 3.785 7.846 5.486 1.00 91.00 68 SER A N 1
ATOM 472 C CA . SER A 1 68 ? 3.268 9.217 5.517 1.00 91.00 68 SER A CA 1
ATOM 473 C C . SER A 1 68 ? 2.423 9.438 6.762 1.00 91.00 68 SER A C 1
ATOM 475 O O . SER A 1 68 ? 1.639 8.577 7.151 1.00 91.00 68 SER A O 1
ATOM 477 N N . GLY A 1 69 ? 2.573 10.602 7.400 1.00 82.38 69 GLY A N 1
ATOM 478 C CA . GLY A 1 69 ? 1.713 10.997 8.520 1.00 82.38 69 GLY A CA 1
ATOM 479 C C . GLY A 1 69 ? 1.712 10.025 9.710 1.00 82.38 69 GLY A C 1
ATOM 480 O O . GLY A 1 69 ? 0.762 10.044 10.488 1.00 82.38 69 GLY A O 1
ATOM 481 N N . GLY A 1 70 ? 2.747 9.184 9.841 1.00 82.31 70 GLY A N 1
ATOM 482 C CA . GLY A 1 70 ? 2.866 8.147 10.872 1.00 82.31 70 GLY A CA 1
ATOM 483 C C . GLY A 1 70 ? 2.281 6.775 10.510 1.00 82.31 70 GLY A C 1
ATOM 484 O O . GLY A 1 70 ? 2.389 5.866 11.331 1.00 82.31 70 GLY A O 1
ATOM 485 N N . ASP A 1 71 ? 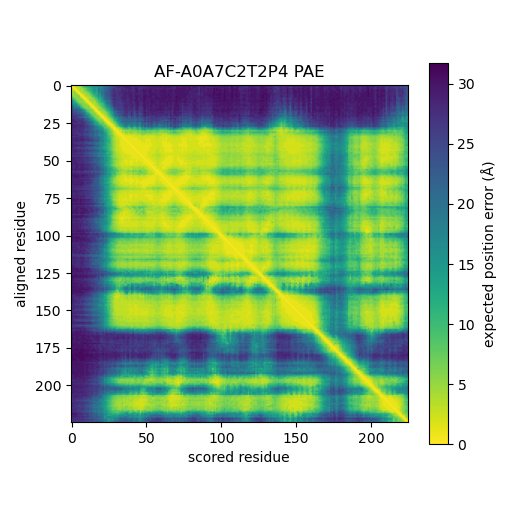1.701 6.614 9.317 1.00 86.00 71 ASP A N 1
ATOM 486 C CA . ASP A 1 71 ? 1.209 5.330 8.811 1.00 86.00 71 ASP A CA 1
ATOM 487 C C . ASP A 1 71 ? 2.208 4.715 7.816 1.00 86.00 71 ASP A C 1
ATOM 489 O O . ASP A 1 71 ? 2.917 5.432 7.102 1.00 86.00 71 ASP A O 1
ATOM 493 N N . PHE A 1 72 ? 2.247 3.383 7.774 1.00 89.62 72 PHE A N 1
ATOM 494 C CA . PHE A 1 72 ? 3.201 2.573 7.021 1.00 89.62 72 PHE A CA 1
ATOM 495 C C . PHE A 1 72 ? 2.487 1.521 6.171 1.00 89.62 72 PHE A C 1
ATOM 497 O O . PHE A 1 72 ? 1.625 0.786 6.651 1.00 89.62 72 PHE A O 1
ATOM 504 N N . VAL A 1 73 ? 2.880 1.394 4.912 1.00 91.31 73 VAL A N 1
ATOM 505 C CA . VAL A 1 73 ? 2.512 0.274 4.035 1.00 91.31 73 VAL A CA 1
ATOM 506 C C . VAL A 1 73 ? 3.751 -0.215 3.304 1.00 91.31 73 VAL A C 1
ATOM 508 O O . VAL A 1 73 ? 4.796 0.424 3.312 1.00 91.31 73 VAL A O 1
ATOM 511 N N . TYR A 1 74 ? 3.631 -1.362 2.664 1.00 91.69 74 TYR A N 1
ATOM 512 C CA . TYR A 1 74 ? 4.714 -2.056 1.999 1.00 91.69 74 TYR A CA 1
ATOM 513 C C . TYR A 1 74 ? 4.346 -2.334 0.551 1.00 91.69 74 TYR A C 1
ATOM 515 O O . TYR A 1 74 ? 3.177 -2.534 0.232 1.00 91.69 74 TYR A O 1
ATOM 523 N N . MET A 1 75 ? 5.345 -2.371 -0.320 1.00 91.69 75 MET A N 1
ATOM 524 C CA . MET A 1 75 ? 5.217 -2.794 -1.710 1.00 91.69 75 MET A CA 1
ATOM 525 C C . MET A 1 75 ? 6.127 -4.002 -1.909 1.00 91.69 75 MET A C 1
ATOM 527 O O . MET A 1 75 ? 7.347 -3.845 -1.954 1.00 91.69 75 MET A O 1
ATOM 531 N N . ALA A 1 76 ? 5.545 -5.197 -2.026 1.00 90.81 76 ALA A N 1
ATOM 532 C CA . ALA A 1 76 ? 6.284 -6.384 -2.445 1.00 90.81 76 ALA A CA 1
ATOM 533 C C . ALA A 1 76 ? 6.408 -6.376 -3.969 1.00 90.81 76 ALA A C 1
ATOM 535 O O . ALA A 1 76 ? 5.403 -6.368 -4.680 1.00 90.81 76 ALA A O 1
ATOM 536 N N . MET A 1 77 ? 7.633 -6.390 -4.473 1.00 90.44 77 MET A N 1
ATOM 537 C CA . MET A 1 77 ? 7.941 -6.491 -5.891 1.00 90.44 77 MET A CA 1
ATOM 538 C C . MET A 1 77 ? 8.421 -7.905 -6.202 1.00 90.44 77 MET A C 1
ATOM 540 O O . MET A 1 77 ? 9.315 -8.408 -5.525 1.00 90.44 77 MET A O 1
ATOM 544 N N . ARG A 1 78 ? 7.826 -8.553 -7.208 1.00 88.81 78 ARG A N 1
ATOM 545 C CA . ARG A 1 78 ? 8.119 -9.953 -7.568 1.00 88.81 78 ARG A CA 1
ATOM 546 C C . ARG A 1 78 ? 8.431 -10.110 -9.049 1.00 88.81 78 ARG A C 1
ATOM 548 O O . ARG A 1 78 ? 8.149 -9.214 -9.847 1.00 88.81 78 ARG A O 1
ATOM 555 N N . GLY A 1 79 ? 8.984 -11.270 -9.405 1.00 87.69 79 GLY A N 1
ATOM 556 C CA . GLY A 1 79 ? 9.415 -11.554 -10.775 1.00 87.69 79 GLY A CA 1
ATOM 557 C C . GLY A 1 79 ? 10.537 -10.612 -11.206 1.00 87.69 79 GLY A C 1
ATOM 558 O O . GLY A 1 79 ? 10.504 -10.080 -12.312 1.00 87.69 79 GLY A O 1
ATOM 559 N N . CYS A 1 80 ? 11.467 -10.316 -10.293 1.00 89.06 80 CYS A N 1
ATOM 560 C CA . CYS A 1 80 ? 12.571 -9.407 -10.567 1.00 89.06 80 CYS A CA 1
ATOM 561 C C . CYS A 1 80 ? 13.703 -10.132 -11.302 1.00 89.06 80 CYS A C 1
ATOM 563 O O . CYS A 1 80 ? 14.057 -11.258 -10.959 1.00 89.06 80 CYS A O 1
ATOM 565 N N . GLU A 1 81 ? 14.326 -9.470 -12.275 1.00 90.19 81 GLU A N 1
ATOM 566 C CA . GLU A 1 81 ? 15.408 -10.035 -13.102 1.00 90.19 81 GLU A CA 1
ATOM 567 C C . GLU A 1 81 ? 16.786 -10.050 -12.398 1.00 90.19 81 GLU A C 1
ATOM 569 O O . GLU A 1 81 ? 17.830 -10.022 -13.047 1.00 90.19 81 GLU A O 1
ATOM 574 N N . GLY A 1 82 ? 16.810 -10.089 -11.060 1.00 83.81 82 GLY A N 1
ATOM 575 C CA . GLY A 1 82 ? 18.032 -10.108 -10.250 1.00 83.81 82 GLY A CA 1
ATOM 576 C C . GLY A 1 82 ? 17.995 -9.214 -9.005 1.00 83.81 82 GLY A C 1
ATOM 577 O O . GLY A 1 82 ? 16.981 -8.593 -8.672 1.00 83.81 82 GLY A O 1
ATOM 578 N N . ALA A 1 83 ? 19.137 -9.134 -8.323 1.00 83.69 83 ALA A N 1
ATOM 579 C CA . ALA A 1 83 ? 19.331 -8.321 -7.122 1.00 83.69 83 ALA A CA 1
ATOM 580 C C . ALA A 1 83 ? 19.608 -6.837 -7.447 1.00 83.69 83 ALA A C 1
ATOM 582 O O . ALA A 1 83 ? 19.897 -6.464 -8.584 1.00 83.69 83 ALA A O 1
ATOM 583 N N . GLY A 1 84 ? 19.533 -5.979 -6.431 1.00 83.50 84 GLY A N 1
ATOM 584 C CA . GLY A 1 84 ? 19.830 -4.551 -6.513 1.00 83.50 84 GLY A CA 1
ATOM 585 C C . GLY A 1 84 ? 18.643 -3.685 -6.939 1.00 83.50 84 GLY A C 1
ATOM 586 O O . GLY A 1 84 ? 17.674 -4.158 -7.536 1.00 83.50 84 GLY A O 1
ATOM 587 N N . GLY A 1 85 ? 18.722 -2.388 -6.627 1.00 82.31 85 GLY A N 1
ATOM 588 C CA . GLY A 1 85 ? 17.590 -1.462 -6.761 1.00 82.31 85 GLY A CA 1
ATOM 589 C C . GLY A 1 85 ? 17.185 -1.099 -8.198 1.00 82.31 85 GLY A C 1
ATOM 590 O O . GLY A 1 85 ? 16.094 -0.579 -8.424 1.00 82.31 85 GLY A O 1
ATOM 591 N N . ALA A 1 86 ? 18.057 -1.385 -9.168 1.00 87.12 86 ALA A N 1
ATOM 592 C CA . ALA A 1 86 ? 17.809 -1.165 -10.593 1.00 87.12 86 ALA A CA 1
ATOM 593 C C . ALA A 1 86 ? 17.184 -2.383 -11.297 1.00 87.12 86 ALA A C 1
ATOM 595 O O . ALA A 1 86 ? 16.771 -2.268 -12.448 1.00 87.12 86 ALA A O 1
ATOM 596 N N . SER A 1 87 ? 17.122 -3.543 -10.632 1.00 88.56 87 SER A N 1
ATOM 597 C CA . SER A 1 87 ? 16.563 -4.755 -11.229 1.00 88.56 87 SER A CA 1
ATOM 598 C C . SER A 1 87 ? 15.052 -4.594 -11.453 1.00 88.56 87 SER A C 1
ATOM 600 O O . SER A 1 87 ? 14.334 -4.259 -10.501 1.00 88.56 87 SER A O 1
ATOM 602 N N . PRO A 1 88 ? 14.562 -4.781 -12.692 1.00 89.19 88 PRO A N 1
ATOM 603 C CA . PRO A 1 88 ? 13.161 -4.585 -13.029 1.00 89.19 88 PRO A CA 1
ATOM 604 C C . PRO A 1 88 ? 12.308 -5.772 -12.561 1.00 89.19 88 PRO A C 1
ATOM 606 O O . PRO A 1 88 ? 12.705 -6.925 -12.716 1.00 89.19 88 PRO A O 1
ATOM 609 N N . CYS A 1 89 ? 11.116 -5.486 -12.035 1.00 89.25 89 CYS A N 1
ATOM 610 C CA . CYS A 1 89 ? 10.167 -6.469 -11.510 1.00 89.25 89 CYS A CA 1
ATOM 611 C C . CYS A 1 89 ? 8.825 -6.438 -12.257 1.00 89.25 89 CYS A C 1
ATOM 613 O O . CYS A 1 89 ? 8.334 -5.377 -12.656 1.00 89.25 89 CYS A O 1
ATOM 615 N N . GLU A 1 90 ? 8.209 -7.606 -12.414 1.00 87.38 90 GLU A N 1
ATOM 616 C CA . GLU A 1 90 ? 6.952 -7.823 -13.151 1.00 87.38 90 GLU A CA 1
ATOM 617 C C . GLU A 1 90 ? 5.691 -7.579 -12.319 1.00 87.38 90 GLU A C 1
ATOM 619 O O . GLU A 1 90 ? 4.593 -7.458 -12.853 1.00 87.38 90 GLU A O 1
ATOM 624 N N . LEU A 1 91 ? 5.812 -7.514 -11.001 1.00 86.50 91 LEU A N 1
ATOM 625 C CA . LEU A 1 91 ? 4.651 -7.404 -10.130 1.00 86.50 91 LEU A CA 1
ATOM 626 C C . LEU A 1 91 ? 4.942 -6.439 -8.998 1.00 86.50 91 LEU A C 1
ATOM 628 O O . LEU A 1 91 ? 6.036 -6.461 -8.440 1.00 86.50 91 LEU A O 1
ATOM 632 N N . VAL A 1 92 ? 3.948 -5.622 -8.655 1.00 88.44 92 VAL A N 1
ATOM 633 C CA . VAL A 1 92 ? 3.952 -4.769 -7.464 1.00 88.44 92 VAL A CA 1
ATOM 634 C C . VAL A 1 92 ? 2.702 -5.100 -6.659 1.00 88.44 92 VAL A C 1
ATOM 636 O O . VAL A 1 92 ? 1.581 -5.005 -7.149 1.00 88.44 92 VAL A O 1
ATOM 639 N N . GLN A 1 93 ? 2.877 -5.503 -5.412 1.00 89.94 93 GLN A N 1
ATOM 640 C CA . GLN A 1 93 ? 1.795 -5.854 -4.507 1.00 89.94 93 GLN A CA 1
ATOM 641 C C . GLN A 1 93 ? 1.867 -4.945 -3.280 1.00 89.94 93 GLN A C 1
ATOM 643 O O . GLN A 1 93 ? 2.668 -5.213 -2.382 1.00 89.94 93 GLN A O 1
ATOM 648 N N . PRO A 1 94 ? 1.065 -3.869 -3.211 1.00 90.00 94 PRO A N 1
ATOM 649 C CA . PRO A 1 94 ? 0.877 -3.134 -1.971 1.00 90.00 94 PRO A CA 1
ATOM 650 C C . PRO A 1 94 ? 0.235 -4.008 -0.888 1.00 90.00 94 PRO A C 1
ATOM 652 O O . PRO A 1 94 ? -0.697 -4.782 -1.144 1.00 90.00 94 PRO A O 1
ATOM 655 N N . TYR A 1 95 ? 0.690 -3.839 0.347 1.00 89.69 95 TYR A N 1
ATOM 656 C CA . TYR A 1 95 ? 0.043 -4.382 1.533 1.00 89.69 95 TYR A CA 1
ATOM 657 C C . TYR A 1 95 ? 0.322 -3.545 2.785 1.00 89.69 95 TYR A C 1
ATOM 659 O O . TYR A 1 95 ? 1.267 -2.767 2.833 1.00 89.69 95 TYR A O 1
ATOM 667 N N . GLY A 1 96 ? -0.503 -3.683 3.818 1.00 86.94 96 GLY A N 1
ATOM 668 C CA . GLY A 1 96 ? -0.308 -3.040 5.117 1.00 86.94 96 GLY A CA 1
ATOM 669 C C . GLY A 1 96 ? -0.862 -3.889 6.252 1.00 86.94 96 GLY A C 1
ATOM 670 O O . GLY A 1 96 ? -1.798 -4.659 6.037 1.00 86.94 96 GLY A O 1
ATOM 671 N N . PHE A 1 97 ? -0.293 -3.726 7.447 1.00 86.19 97 PHE A N 1
ATOM 672 C CA . PHE A 1 97 ? -0.763 -4.365 8.677 1.00 86.19 97 PHE A CA 1
ATOM 673 C C . PHE A 1 97 ? -1.395 -3.335 9.610 1.00 86.19 97 PHE A C 1
ATOM 675 O O . PHE A 1 97 ? -0.918 -2.204 9.728 1.00 86.19 97 PHE A O 1
ATOM 682 N N . PHE A 1 98 ? -2.461 -3.732 10.293 1.00 83.44 98 PHE A N 1
ATOM 683 C CA . PHE A 1 98 ? -3.271 -2.876 11.148 1.00 83.44 98 PHE A CA 1
ATOM 684 C C . PHE A 1 98 ? -3.649 -3.634 12.419 1.00 83.44 98 PHE A C 1
ATOM 686 O O . PHE A 1 98 ? -3.976 -4.819 12.376 1.00 83.44 98 PHE A O 1
ATOM 693 N N . ASN A 1 99 ? -3.625 -2.961 13.564 1.00 79.81 99 ASN A N 1
ATOM 694 C CA . ASN A 1 99 ? -3.963 -3.584 14.839 1.00 79.81 99 ASN A CA 1
ATOM 695 C C . ASN A 1 99 ? -5.430 -4.055 14.843 1.00 79.81 99 ASN A C 1
ATOM 697 O O . ASN A 1 99 ? -6.326 -3.226 14.789 1.00 79.81 99 ASN A O 1
ATOM 701 N N . ALA A 1 100 ? -5.694 -5.359 14.969 1.00 70.62 100 ALA A N 1
ATOM 702 C CA . ALA A 1 100 ? -7.063 -5.891 14.984 1.00 70.62 100 ALA A CA 1
ATOM 703 C C . ALA A 1 100 ? -7.738 -5.917 16.361 1.00 70.62 100 ALA A C 1
ATOM 705 O O . ALA A 1 100 ? -8.768 -6.576 16.512 1.00 70.62 100 ALA A O 1
ATOM 706 N N . GLN A 1 101 ? -7.181 -5.275 17.391 1.00 69.38 101 GLN A N 1
ATOM 707 C CA . GLN A 1 101 ? -7.772 -5.342 18.725 1.00 69.38 101 GLN A CA 1
ATOM 708 C C . GLN A 1 101 ? -9.215 -4.805 18.718 1.00 69.38 101 GLN A C 1
ATOM 710 O O . GLN A 1 101 ? -9.463 -3.606 18.590 1.00 69.38 101 GLN A O 1
ATOM 715 N N . GLY A 1 102 ? -10.176 -5.719 18.879 1.00 67.56 102 GLY A N 1
ATOM 716 C CA . GLY A 1 102 ? -11.602 -5.406 18.822 1.00 67.56 102 GLY A CA 1
ATOM 717 C C . GLY A 1 102 ? -12.141 -5.139 17.411 1.00 67.56 102 GLY A C 1
ATOM 718 O O . GLY A 1 102 ? -13.100 -4.380 17.290 1.00 67.56 102 GLY A O 1
ATOM 719 N N . VAL A 1 103 ? -11.523 -5.719 16.376 1.00 76.25 103 VAL A N 1
ATOM 720 C CA . VAL A 1 103 ? -12.059 -5.790 15.008 1.00 76.25 103 VAL A CA 1
ATOM 721 C C . VAL A 1 103 ? -12.756 -7.134 14.792 1.00 76.25 103 VAL A C 1
ATOM 723 O O . VAL A 1 103 ? -12.222 -8.180 15.160 1.00 76.25 103 VAL A O 1
ATOM 726 N N . THR A 1 104 ? -13.931 -7.121 14.164 1.00 78.50 104 THR A N 1
ATOM 727 C CA . THR A 1 104 ? -14.719 -8.325 13.869 1.00 78.50 104 THR A CA 1
ATOM 728 C C . THR A 1 104 ? -14.591 -8.779 12.416 1.00 78.50 104 THR A C 1
ATOM 730 O O . THR A 1 104 ? -14.324 -7.983 11.513 1.00 78.50 104 THR A O 1
ATOM 733 N N . LEU A 1 105 ? -14.848 -10.070 12.169 1.00 81.56 105 LEU A N 1
ATOM 734 C CA . LEU A 1 105 ? -14.925 -10.610 10.808 1.00 81.56 105 LEU A CA 1
ATOM 735 C C . LEU A 1 105 ? -16.014 -9.908 9.979 1.00 81.56 105 LEU A C 1
ATOM 737 O O . LEU A 1 105 ? -15.792 -9.624 8.808 1.00 81.56 105 LEU A O 1
ATOM 741 N N . ASP A 1 106 ? -17.148 -9.550 10.588 1.00 83.12 106 ASP A N 1
ATOM 742 C CA . ASP A 1 106 ? -18.219 -8.809 9.910 1.00 83.12 106 ASP A CA 1
ATOM 743 C C . ASP A 1 106 ? -17.769 -7.420 9.449 1.00 83.12 106 ASP A C 1
ATOM 745 O O . ASP A 1 106 ? -18.152 -6.978 8.368 1.00 83.12 106 ASP A O 1
ATOM 749 N N . GLN A 1 107 ? -16.925 -6.733 10.226 1.00 82.44 107 GLN A N 1
ATOM 750 C CA . GLN A 1 107 ? -16.354 -5.450 9.813 1.00 82.44 107 GLN A CA 1
ATOM 751 C C . GLN A 1 107 ? -15.411 -5.615 8.617 1.00 82.44 107 GLN A C 1
ATOM 753 O O . GLN A 1 107 ? -15.484 -4.825 7.676 1.00 82.44 107 GLN A O 1
ATOM 758 N N . VAL A 1 108 ? -14.570 -6.655 8.623 1.00 84.88 108 VAL A N 1
ATOM 759 C CA . VAL A 1 108 ? -13.674 -6.979 7.498 1.00 84.88 108 VAL A CA 1
ATOM 760 C C . VAL A 1 108 ? -14.480 -7.363 6.252 1.00 84.88 108 VAL A C 1
ATOM 762 O O . VAL A 1 108 ? -14.227 -6.844 5.166 1.00 84.88 108 VAL A O 1
ATOM 765 N N . ASN A 1 109 ? -15.509 -8.199 6.403 1.00 85.06 109 ASN A N 1
ATOM 766 C CA . ASN A 1 109 ? -16.402 -8.591 5.315 1.00 85.06 109 ASN A CA 1
ATOM 767 C C . ASN A 1 109 ? -17.177 -7.393 4.758 1.00 85.06 109 ASN A C 1
ATOM 769 O O . ASN A 1 109 ? -17.262 -7.223 3.544 1.00 85.06 109 ASN A O 1
ATOM 773 N N . ASN A 1 110 ? -17.704 -6.523 5.622 1.00 83.88 110 ASN A N 1
ATOM 774 C CA . ASN A 1 110 ? -18.367 -5.295 5.195 1.00 83.88 110 ASN A CA 1
ATOM 775 C C . ASN A 1 110 ? -17.406 -4.365 4.447 1.00 83.88 110 ASN A C 1
ATOM 777 O O . ASN A 1 110 ? -17.804 -3.769 3.450 1.00 83.88 110 ASN A O 1
ATOM 781 N N . PHE A 1 111 ? -16.150 -4.255 4.889 1.00 86.00 111 PHE A N 1
ATOM 782 C CA . PHE A 1 111 ? -15.148 -3.494 4.153 1.00 86.00 111 PHE A CA 1
ATOM 783 C C . PHE A 1 111 ? -14.960 -4.052 2.737 1.00 86.00 111 PHE A C 1
ATOM 785 O O . PHE A 1 111 ? -15.112 -3.308 1.770 1.00 86.00 111 PHE A O 1
ATOM 792 N N . ASN A 1 112 ? -14.715 -5.359 2.618 1.00 84.81 112 ASN A N 1
ATOM 793 C CA . ASN A 1 112 ? -14.490 -6.024 1.334 1.00 84.81 112 ASN A CA 1
ATOM 794 C C . ASN A 1 112 ? -15.700 -5.936 0.389 1.00 84.81 112 ASN A C 1
ATOM 796 O O . ASN A 1 112 ? -15.518 -5.817 -0.816 1.00 84.81 112 ASN A O 1
ATOM 800 N N . MET A 1 113 ? -16.926 -6.004 0.917 1.00 82.88 113 MET A N 1
ATOM 801 C CA . MET A 1 113 ? -18.142 -6.008 0.095 1.00 82.88 113 MET A CA 1
ATOM 802 C C . MET A 1 113 ? -18.669 -4.610 -0.242 1.00 82.88 113 MET A C 1
ATOM 804 O O . MET A 1 113 ? -19.210 -4.416 -1.326 1.00 82.88 113 MET A O 1
ATOM 808 N N . ASN A 1 114 ? -18.566 -3.653 0.688 1.00 84.44 114 ASN A N 1
ATOM 809 C CA . ASN A 1 114 ? -19.335 -2.404 0.621 1.00 84.44 114 ASN A CA 1
ATOM 810 C C . ASN A 1 114 ? -18.484 -1.127 0.669 1.00 84.44 114 ASN A C 1
ATOM 812 O O . ASN A 1 114 ? -19.008 -0.053 0.377 1.00 84.44 114 ASN A O 1
ATOM 816 N N . VAL A 1 115 ? -17.213 -1.201 1.075 1.00 84.06 115 VAL A N 1
ATOM 817 C CA . VAL A 1 115 ? -16.383 -0.004 1.325 1.00 84.06 115 VAL A CA 1
ATOM 818 C C . VAL A 1 115 ? -15.187 0.080 0.382 1.00 84.06 115 VAL A C 1
ATOM 820 O O . VAL A 1 115 ? -14.866 1.167 -0.112 1.00 84.06 115 VAL A O 1
ATOM 823 N N . SER A 1 116 ? -14.521 -1.049 0.150 1.00 85.19 116 SER A N 1
ATOM 824 C CA . SER A 1 116 ? -13.332 -1.122 -0.687 1.00 85.19 116 SER A CA 1
ATOM 825 C C . SER A 1 116 ? -13.686 -0.980 -2.163 1.00 85.19 116 SER A C 1
ATOM 827 O O . SER A 1 116 ? -14.636 -1.590 -2.650 1.00 85.19 116 SER A O 1
ATOM 829 N N . GLY A 1 117 ? -12.912 -0.169 -2.883 1.00 79.31 117 GLY A N 1
ATOM 830 C CA . GLY A 1 117 ? -12.986 -0.111 -4.338 1.00 79.31 117 GLY A CA 1
ATOM 831 C C . GLY A 1 117 ? -12.142 -1.186 -5.024 1.00 79.31 117 GLY A C 1
ATOM 832 O O . GLY A 1 117 ? -12.511 -1.643 -6.103 1.00 79.31 117 GLY A O 1
ATOM 833 N N . ILE A 1 118 ? -10.996 -1.549 -4.439 1.00 83.50 118 ILE A N 1
ATOM 834 C CA . ILE A 1 118 ? -9.971 -2.382 -5.092 1.00 83.50 118 ILE A CA 1
ATOM 835 C C . ILE A 1 118 ? -9.099 -3.213 -4.137 1.00 83.50 118 ILE A C 1
ATOM 837 O O . ILE A 1 118 ? -8.415 -4.129 -4.594 1.00 83.50 118 ILE A O 1
ATOM 841 N N . ALA A 1 119 ? -9.017 -2.846 -2.860 1.00 87.50 119 ALA A N 1
ATOM 842 C CA . ALA A 1 119 ? -8.227 -3.563 -1.873 1.00 87.50 119 ALA A CA 1
ATOM 843 C C . ALA A 1 119 ? -8.987 -4.790 -1.348 1.00 87.50 119 ALA A C 1
ATOM 845 O O . ALA A 1 119 ? -10.195 -4.947 -1.495 1.00 87.50 119 ALA A O 1
ATOM 846 N N . THR A 1 120 ? -8.267 -5.701 -0.717 1.00 87.88 120 THR A N 1
ATOM 847 C CA . THR A 1 120 ? -8.860 -6.812 0.025 1.00 87.88 120 THR A CA 1
ATOM 848 C C . THR A 1 120 ? -8.236 -6.847 1.402 1.00 87.88 120 THR A C 1
ATOM 850 O O . THR A 1 120 ? -7.011 -6.817 1.526 1.00 87.88 120 THR A O 1
ATOM 853 N N . ALA A 1 121 ? -9.076 -6.894 2.432 1.00 87.25 121 ALA A N 1
ATOM 854 C CA . ALA A 1 121 ? -8.665 -7.040 3.815 1.00 87.25 121 ALA A CA 1
ATOM 855 C C . ALA A 1 121 ? -8.920 -8.463 4.329 1.00 87.25 121 ALA A C 1
ATOM 857 O O . ALA A 1 121 ? -9.928 -9.090 4.000 1.00 87.25 121 ALA A O 1
ATOM 858 N N . ALA A 1 122 ? -8.019 -8.959 5.168 1.00 85.44 122 ALA A N 1
ATOM 859 C CA . ALA A 1 122 ? -8.114 -10.246 5.840 1.00 85.44 122 ALA A CA 1
ATOM 860 C C . ALA A 1 122 ? -7.721 -10.103 7.314 1.00 85.44 122 ALA A C 1
ATOM 862 O O . ALA A 1 122 ? -6.851 -9.303 7.661 1.00 85.44 122 ALA A O 1
ATOM 863 N N . LEU A 1 123 ? -8.354 -10.897 8.180 1.00 80.75 123 LEU A N 1
ATOM 864 C CA . LEU A 1 123 ? -7.994 -10.989 9.592 1.00 80.75 123 LEU A CA 1
ATOM 865 C C . LEU A 1 123 ? -6.937 -12.087 9.774 1.00 80.75 123 LEU A C 1
ATOM 867 O O . LEU A 1 123 ? -7.217 -13.265 9.564 1.00 80.75 123 LEU A O 1
ATOM 871 N N . LEU A 1 124 ? -5.731 -11.692 10.167 1.00 74.81 124 LEU A N 1
ATOM 872 C CA . LEU A 1 124 ? -4.620 -12.566 10.520 1.00 74.81 124 LEU A CA 1
ATOM 873 C C . LEU A 1 124 ? -4.645 -12.856 12.033 1.00 74.81 124 LEU A C 1
ATOM 875 O O . LEU A 1 124 ? -4.649 -11.910 12.827 1.00 74.81 124 LEU A O 1
ATOM 879 N N . PRO A 1 125 ? -4.623 -14.134 12.458 1.00 63.31 125 PRO A N 1
ATOM 880 C CA . PRO A 1 125 ? -4.715 -14.509 13.873 1.00 63.31 125 PRO A CA 1
ATOM 881 C C . PRO A 1 125 ? -3.616 -13.923 14.772 1.00 63.31 125 PRO A C 1
ATOM 883 O O . PRO A 1 125 ? -3.849 -13.691 15.955 1.00 63.31 125 PRO A O 1
ATOM 886 N N . ASP A 1 126 ? -2.422 -13.696 14.225 1.00 64.56 126 ASP A N 1
ATOM 887 C CA . ASP A 1 126 ? -1.209 -13.291 14.945 1.00 64.56 126 ASP A CA 1
ATOM 888 C C . ASP A 1 126 ? -0.809 -11.823 14.711 1.00 64.56 126 ASP A C 1
ATOM 890 O O . ASP A 1 126 ? -0.080 -11.247 15.517 1.00 64.56 126 ASP A O 1
ATOM 894 N N . ARG A 1 127 ? -1.268 -11.210 13.613 1.00 60.91 127 ARG A N 1
ATOM 895 C CA . ARG A 1 127 ? -0.765 -9.909 13.117 1.00 60.91 127 ARG A CA 1
ATOM 896 C C . ARG A 1 127 ? -1.834 -8.840 12.920 1.00 60.91 127 ARG A C 1
ATOM 898 O O . ARG A 1 127 ? -1.511 -7.715 12.547 1.00 60.91 127 ARG A O 1
ATOM 905 N N . GLY A 1 128 ? -3.093 -9.167 13.190 1.00 78.06 128 GLY A N 1
ATOM 906 C CA . GLY A 1 128 ? -4.201 -8.228 13.114 1.00 78.06 128 GLY A CA 1
ATOM 907 C C . GLY A 1 128 ? -4.884 -8.205 11.748 1.00 78.06 128 GLY A C 1
ATOM 908 O O . GLY A 1 128 ? -5.139 -9.251 11.174 1.00 78.06 128 GLY A O 1
ATOM 909 N N . VAL A 1 129 ? -5.255 -7.036 11.229 1.00 75.44 129 VAL A N 1
ATOM 910 C CA . VAL A 1 129 ? -5.844 -6.919 9.889 1.00 75.44 129 VAL A CA 1
ATOM 911 C C . VAL A 1 129 ? -4.727 -6.663 8.896 1.00 75.44 129 VAL A C 1
ATOM 913 O O . VAL A 1 129 ? -3.881 -5.798 9.105 1.00 75.44 129 VAL A O 1
ATOM 916 N N . MET A 1 130 ? -4.750 -7.385 7.790 1.00 81.69 130 MET A N 1
ATOM 917 C CA . MET A 1 130 ? -3.935 -7.084 6.631 1.00 81.69 130 MET A CA 1
ATOM 918 C C . MET A 1 130 ? -4.830 -6.579 5.513 1.00 81.69 130 MET A C 1
ATOM 920 O O . MET A 1 130 ? -5.862 -7.184 5.256 1.00 81.69 130 MET A O 1
ATOM 924 N N . ALA A 1 131 ? -4.417 -5.524 4.819 1.00 80.06 131 ALA A N 1
ATOM 925 C CA . ALA A 1 131 ? -5.035 -5.116 3.563 1.00 80.06 131 ALA A CA 1
ATOM 926 C C . ALA A 1 131 ? -4.009 -5.184 2.439 1.00 80.06 131 ALA A C 1
ATOM 928 O O . ALA A 1 131 ? -2.853 -4.825 2.644 1.00 80.06 131 ALA A O 1
ATOM 929 N N . THR A 1 132 ? -4.407 -5.665 1.267 1.00 85.88 132 T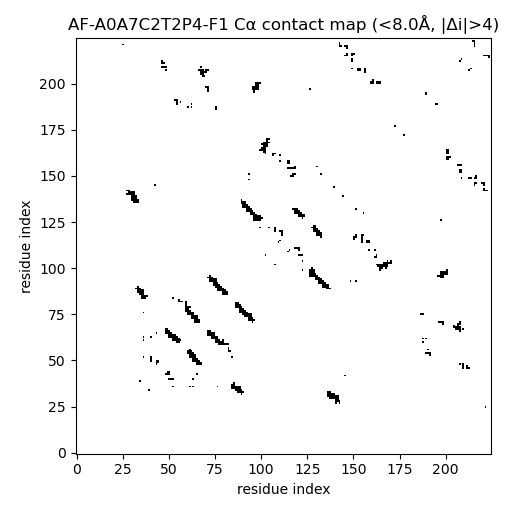HR A N 1
ATOM 930 C CA . THR A 1 132 ? -3.526 -5.814 0.106 1.00 85.88 132 THR A CA 1
ATOM 931 C C . THR A 1 132 ? -4.270 -5.538 -1.188 1.00 85.88 132 THR A C 1
ATOM 933 O O . THR A 1 132 ? -5.492 -5.653 -1.264 1.00 85.88 132 THR A O 1
ATOM 936 N N . LYS A 1 133 ? -3.515 -5.192 -2.223 1.00 79.12 133 LYS A N 1
ATOM 937 C CA . LYS A 1 133 ? -3.953 -5.248 -3.610 1.00 79.12 133 LYS A CA 1
ATOM 938 C C . LYS A 1 133 ? -2.832 -5.847 -4.449 1.00 79.12 133 LYS A C 1
ATOM 940 O O . LYS A 1 133 ? -1.662 -5.655 -4.142 1.00 79.12 133 LYS A O 1
ATOM 945 N N . ILE A 1 134 ? -3.183 -6.567 -5.508 1.00 67.50 134 ILE A N 1
ATOM 946 C CA . ILE A 1 134 ? -2.218 -7.123 -6.458 1.00 67.50 134 ILE A CA 1
ATOM 947 C C . ILE A 1 134 ? -2.257 -6.277 -7.734 1.00 67.50 134 ILE A C 1
ATOM 949 O O . ILE A 1 134 ? -3.326 -6.119 -8.324 1.00 67.50 134 ILE A O 1
ATOM 953 N N . TYR A 1 135 ? -1.107 -5.760 -8.176 1.00 68.06 135 TYR A N 1
ATOM 954 C CA . TYR A 1 135 ? -0.942 -5.212 -9.524 1.00 68.06 135 TYR A CA 1
ATOM 955 C C . TYR A 1 135 ? -0.175 -6.200 -10.390 1.00 68.06 135 TYR A C 1
ATOM 957 O O . TYR A 1 135 ? 0.969 -6.531 -10.093 1.00 68.06 135 TYR A O 1
ATOM 965 N N . LEU A 1 136 ? -0.782 -6.641 -11.488 1.00 57.81 136 LEU A N 1
ATOM 966 C CA . LEU A 1 136 ? -0.050 -7.306 -12.562 1.00 57.81 136 LEU A CA 1
ATOM 967 C C . LEU A 1 136 ? 0.597 -6.210 -13.425 1.00 57.81 136 LEU A C 1
ATOM 969 O O . LEU A 1 136 ? -0.138 -5.369 -13.952 1.00 57.81 136 LEU A O 1
ATOM 973 N N . ASN A 1 137 ? 1.932 -6.179 -13.574 1.00 56.19 137 ASN A N 1
ATOM 974 C CA . ASN A 1 137 ? 2.516 -5.344 -14.631 1.00 56.19 137 ASN A CA 1
ATOM 975 C C . ASN A 1 137 ? 2.288 -6.030 -15.982 1.00 56.19 137 ASN A C 1
ATOM 977 O O . ASN A 1 137 ? 2.350 -7.251 -16.106 1.00 56.19 137 ASN A O 1
ATOM 981 N N . GLY A 1 138 ? 1.956 -5.214 -16.982 1.00 53.56 138 GLY A N 1
ATOM 982 C CA . GLY A 1 138 ? 1.360 -5.656 -18.243 1.00 53.56 138 GLY A CA 1
ATOM 983 C C . GLY A 1 138 ? 0.043 -4.931 -18.519 1.00 53.56 138 GLY A C 1
ATOM 984 O O . GLY A 1 138 ? -1.016 -5.548 -18.565 1.00 53.56 138 GLY A O 1
ATOM 985 N N . GLY A 1 139 ? 0.097 -3.601 -18.670 1.00 59.66 139 GLY A N 1
ATOM 986 C CA . GLY A 1 139 ? -1.080 -2.781 -19.015 1.00 59.66 139 GLY A CA 1
ATOM 987 C C . GLY A 1 139 ? -1.224 -1.458 -18.255 1.00 59.66 139 GLY A C 1
ATOM 988 O O . GLY A 1 139 ? -2.149 -0.699 -18.524 1.00 59.66 139 GLY A O 1
ATOM 989 N N . VAL A 1 140 ? -0.315 -1.154 -17.327 1.00 71.50 140 VAL A N 1
ATOM 990 C CA . VAL A 1 140 ? -0.318 0.069 -16.506 1.00 71.50 140 VAL A CA 1
ATOM 991 C C . VAL A 1 140 ? 0.680 1.089 -17.059 1.00 71.50 140 VAL A C 1
ATOM 993 O O . VAL A 1 140 ? 1.837 0.764 -17.296 1.00 71.50 140 VAL A O 1
ATOM 996 N N . THR A 1 141 ? 0.257 2.334 -17.265 1.00 79.00 141 THR A N 1
ATOM 997 C CA . THR A 1 141 ? 1.161 3.475 -17.511 1.00 79.00 141 THR A CA 1
ATOM 998 C C . THR A 1 141 ? 1.662 4.042 -16.173 1.00 79.00 141 THR A C 1
ATOM 1000 O O . THR A 1 141 ? 1.039 3.765 -15.145 1.00 79.00 141 THR A O 1
ATOM 1003 N N . PRO A 1 142 ? 2.712 4.889 -16.134 1.00 75.62 142 PRO A N 1
ATOM 1004 C CA . PRO A 1 142 ? 3.125 5.549 -14.889 1.00 75.62 142 PRO A CA 1
ATOM 1005 C C . PRO A 1 142 ? 1.985 6.324 -14.215 1.00 75.62 142 PRO A C 1
ATOM 1007 O O . PRO A 1 142 ? 1.789 6.229 -13.006 1.00 75.62 142 PRO A O 1
ATOM 1010 N N . SER A 1 143 ? 1.174 7.031 -15.008 1.00 75.00 143 SER A N 1
ATOM 1011 C CA . SER A 1 143 ? -0.008 7.740 -14.510 1.00 75.00 143 SER A CA 1
ATOM 1012 C C . SER A 1 143 ? -1.061 6.793 -13.934 1.00 75.00 143 SER A C 1
ATOM 1014 O O . SER A 1 143 ? -1.640 7.095 -12.890 1.00 75.00 143 SER A O 1
ATOM 1016 N N . ASN A 1 144 ? -1.281 5.633 -14.565 1.00 80.19 144 ASN A N 1
ATOM 1017 C CA . ASN A 1 144 ? -2.211 4.637 -14.047 1.00 80.19 144 ASN A CA 1
ATOM 1018 C C . ASN A 1 144 ? -1.682 4.007 -12.756 1.00 80.19 144 ASN A C 1
ATOM 1020 O O . ASN A 1 144 ? -2.438 3.873 -11.808 1.00 80.19 144 ASN A O 1
ATOM 1024 N N . LEU A 1 145 ? -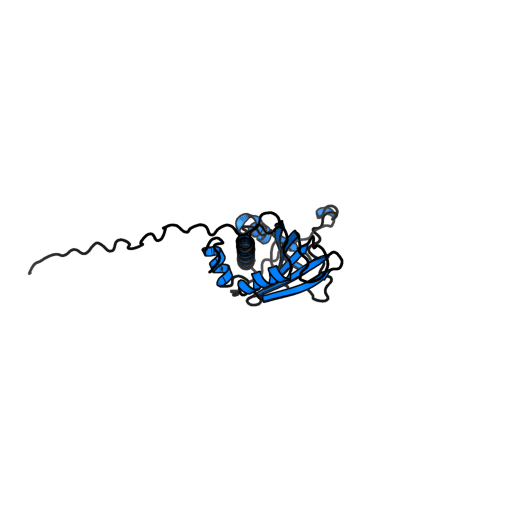0.385 3.702 -12.663 1.00 81.31 145 LEU A N 1
ATOM 1025 C CA . LEU A 1 145 ? 0.217 3.178 -11.436 1.00 81.31 145 LEU A CA 1
ATOM 1026 C C . LEU A 1 145 ? 0.019 4.136 -10.251 1.00 81.31 145 LEU A C 1
ATOM 1028 O O . LEU A 1 145 ? -0.396 3.705 -9.178 1.00 81.31 145 LEU A O 1
ATOM 1032 N N . ILE A 1 146 ? 0.256 5.438 -10.443 1.00 82.06 146 ILE A N 1
ATOM 1033 C CA . ILE A 1 146 ? 0.036 6.444 -9.391 1.00 82.06 146 ILE A CA 1
ATOM 1034 C C . ILE A 1 146 ? -1.446 6.521 -9.017 1.00 82.06 146 ILE A C 1
ATOM 1036 O O . ILE A 1 146 ? -1.776 6.580 -7.832 1.00 82.06 146 ILE A O 1
ATOM 1040 N N . TYR A 1 147 ? -2.343 6.510 -10.005 1.00 83.44 147 TYR A N 1
ATOM 1041 C CA . TYR A 1 147 ? -3.783 6.507 -9.757 1.00 83.44 147 TYR A CA 1
ATOM 1042 C C . TYR A 1 147 ? -4.207 5.287 -8.938 1.00 83.44 147 TYR A C 1
ATOM 1044 O O . TYR A 1 147 ? -4.838 5.431 -7.897 1.00 83.44 147 TYR A O 1
ATOM 1052 N N . GLU A 1 148 ? -3.793 4.101 -9.357 1.00 85.12 148 GLU A N 1
ATOM 1053 C CA . GLU A 1 148 ? -4.089 2.835 -8.703 1.00 85.12 148 GLU A CA 1
ATOM 1054 C C . GLU A 1 148 ? -3.569 2.798 -7.256 1.00 85.12 148 GLU A C 1
ATOM 1056 O O . GLU A 1 148 ? -4.320 2.469 -6.334 1.00 85.12 148 GLU A O 1
ATOM 1061 N N . LEU A 1 149 ? -2.320 3.227 -7.028 1.00 86.69 149 LEU A N 1
ATOM 1062 C CA . LEU A 1 149 ? -1.750 3.394 -5.687 1.00 86.69 149 LEU A CA 1
ATOM 1063 C C . LEU A 1 149 ? -2.550 4.395 -4.847 1.00 86.69 149 LEU A C 1
ATOM 1065 O O . LEU A 1 149 ? -2.801 4.143 -3.672 1.00 86.69 149 LEU A O 1
ATOM 1069 N N . SER A 1 150 ? -3.007 5.491 -5.452 1.00 86.19 150 SER A N 1
ATOM 1070 C CA . SER A 1 150 ? -3.829 6.494 -4.771 1.00 86.19 150 SER A CA 1
ATOM 1071 C C . SER A 1 150 ? -5.189 5.934 -4.359 1.00 86.19 150 SER A C 1
ATOM 1073 O O . SER A 1 150 ? -5.659 6.205 -3.255 1.00 86.19 150 SER A O 1
ATOM 1075 N N . VAL A 1 151 ? -5.821 5.119 -5.211 1.00 86.44 151 VAL A N 1
ATOM 1076 C CA . VAL A 1 151 ? -7.071 4.434 -4.854 1.00 86.44 151 VAL A CA 1
ATOM 1077 C C . VAL A 1 151 ? -6.798 3.440 -3.722 1.00 86.44 151 VAL A C 1
ATOM 1079 O O . VAL A 1 151 ? -7.601 3.350 -2.797 1.00 86.44 151 VAL A O 1
ATOM 1082 N N . TYR A 1 152 ? -5.651 2.747 -3.732 1.00 89.00 152 TYR A N 1
ATOM 1083 C CA . TYR A 1 152 ? -5.296 1.816 -2.661 1.00 89.00 152 TYR A CA 1
ATOM 1084 C C . TYR A 1 152 ? -5.130 2.560 -1.332 1.00 89.00 152 TYR A C 1
ATOM 1086 O O . TYR A 1 152 ? -5.720 2.156 -0.335 1.00 89.00 152 TYR A O 1
ATOM 1094 N N . PHE A 1 153 ? -4.417 3.690 -1.311 1.00 89.31 153 PHE A N 1
ATOM 1095 C CA . PHE A 1 153 ? -4.293 4.516 -0.107 1.00 89.31 153 PHE A CA 1
ATOM 1096 C C . PHE A 1 153 ? -5.645 5.057 0.370 1.00 89.31 153 PHE A C 1
ATOM 1098 O O . PHE A 1 153 ? -5.897 5.070 1.574 1.00 89.31 153 PHE A O 1
ATOM 1105 N N . SER A 1 154 ? -6.549 5.413 -0.549 1.00 86.88 154 SER A N 1
ATOM 1106 C CA . SER A 1 154 ? -7.919 5.787 -0.187 1.00 86.88 154 SER A CA 1
ATOM 1107 C C . SER A 1 154 ? -8.685 4.631 0.453 1.00 86.88 154 SER A C 1
ATOM 1109 O O . SER A 1 154 ? -9.427 4.867 1.404 1.00 86.88 154 SER A O 1
ATOM 1111 N N . ASP A 1 155 ? -8.536 3.406 -0.050 1.00 87.81 155 ASP A N 1
ATOM 1112 C CA . ASP A 1 155 ? -9.149 2.217 0.543 1.00 87.81 155 ASP A CA 1
ATOM 1113 C C . ASP A 1 155 ? -8.579 1.938 1.938 1.00 87.81 155 ASP A C 1
ATOM 1115 O O . ASP A 1 155 ? -9.343 1.618 2.844 1.00 87.81 155 ASP A O 1
ATOM 1119 N N . ILE A 1 156 ? -7.274 2.138 2.153 1.00 87.00 156 ILE A N 1
ATOM 1120 C CA . ILE A 1 156 ? -6.662 2.042 3.486 1.00 87.00 156 ILE A CA 1
ATOM 1121 C C . ILE A 1 156 ? -7.238 3.088 4.445 1.00 87.00 156 ILE A C 1
ATOM 1123 O O . ILE A 1 156 ? -7.585 2.752 5.575 1.00 87.00 156 ILE A O 1
ATOM 1127 N N . THR A 1 157 ? -7.406 4.340 4.015 1.00 84.31 157 THR A N 1
ATOM 1128 C CA . THR A 1 157 ? -8.055 5.363 4.850 1.00 84.31 157 THR A CA 1
ATOM 1129 C C . THR A 1 157 ? -9.487 4.967 5.203 1.00 84.31 157 THR A C 1
ATOM 1131 O O . THR A 1 157 ? -9.862 5.012 6.373 1.00 84.31 157 THR A O 1
ATOM 1134 N N . ARG A 1 158 ? -10.272 4.490 4.230 1.00 83.31 158 ARG A N 1
ATOM 1135 C CA . ARG A 1 158 ? -11.642 4.019 4.483 1.00 83.31 158 ARG A CA 1
ATOM 1136 C C . ARG A 1 158 ? -11.684 2.792 5.389 1.00 83.31 158 ARG A C 1
ATOM 1138 O O . ARG A 1 158 ? -12.597 2.677 6.198 1.00 83.31 158 ARG A O 1
ATOM 1145 N N . LEU A 1 159 ? -10.712 1.887 5.274 1.00 82.25 159 LEU A N 1
ATOM 1146 C CA . LEU A 1 159 ? -10.557 0.752 6.182 1.00 82.25 159 LEU A CA 1
ATOM 1147 C C . LEU A 1 159 ? -10.364 1.253 7.614 1.00 82.25 159 LEU A C 1
ATOM 1149 O O . LEU A 1 159 ? -11.099 0.847 8.506 1.00 82.25 159 LEU A O 1
ATOM 1153 N N . LEU A 1 160 ? -9.422 2.172 7.830 1.00 79.00 160 LEU A N 1
ATOM 1154 C CA . LEU A 1 160 ? -9.135 2.750 9.146 1.00 79.00 160 LEU A CA 1
ATOM 1155 C C . LEU A 1 160 ? -10.341 3.481 9.759 1.00 79.00 160 LEU A C 1
ATOM 1157 O O . LEU A 1 160 ? -10.492 3.482 10.979 1.00 79.00 160 LEU A O 1
ATOM 1161 N N . GLU A 1 161 ? -11.200 4.082 8.934 1.00 78.81 161 GLU A N 1
ATOM 1162 C CA . GLU A 1 161 ? -12.455 4.718 9.360 1.00 78.81 161 GLU A CA 1
ATOM 1163 C C . GLU A 1 161 ? -13.577 3.704 9.646 1.00 78.81 161 GLU A C 1
ATOM 1165 O O . GLU A 1 161 ? -14.382 3.896 10.563 1.00 78.81 161 GLU A O 1
ATOM 1170 N N . ALA A 1 162 ? -13.650 2.624 8.861 1.00 74.50 162 ALA A N 1
ATOM 1171 C CA . ALA A 1 162 ? -14.664 1.579 8.991 1.00 74.50 162 ALA A CA 1
ATOM 1172 C C . ALA A 1 162 ? -14.399 0.655 10.188 1.00 74.50 162 ALA A C 1
ATOM 1174 O O . ALA A 1 162 ? -15.340 0.188 10.841 1.00 74.50 162 ALA A O 1
ATOM 1175 N N . LEU A 1 163 ? -13.127 0.393 10.487 1.00 75.88 163 LEU A N 1
ATOM 1176 C CA . LEU A 1 163 ? -12.710 -0.420 11.618 1.00 75.88 163 LEU A CA 1
ATOM 1177 C C . LEU A 1 163 ? -12.759 0.422 12.898 1.00 75.88 163 LEU A C 1
ATOM 1179 O O . LEU A 1 163 ? -12.012 1.379 13.077 1.00 75.88 163 LEU A O 1
ATOM 1183 N N . LYS A 1 164 ? -13.665 0.065 13.811 1.00 68.31 164 LYS A N 1
ATOM 1184 C CA . LYS A 1 164 ? -13.816 0.742 15.105 1.00 68.31 164 LYS A CA 1
ATOM 1185 C C . LYS A 1 164 ? -13.198 -0.114 16.211 1.00 68.31 164 LYS A C 1
ATOM 1187 O O . LYS A 1 164 ? -13.668 -1.238 16.385 1.00 68.31 164 LYS A O 1
ATOM 1192 N N . PRO A 1 165 ? -12.217 0.397 16.979 1.00 61.97 165 PRO A N 1
ATOM 1193 C CA . PRO A 1 165 ? -11.696 -0.303 18.148 1.00 61.97 165 PRO A CA 1
ATOM 1194 C C . PRO A 1 165 ? -12.817 -0.555 19.167 1.00 61.97 165 PRO A C 1
ATOM 1196 O O . PRO A 1 165 ? -13.553 0.372 19.510 1.00 61.97 165 PRO A O 1
ATOM 1199 N N . GLY A 1 166 ? -12.941 -1.789 19.666 1.00 53.41 166 GLY A N 1
ATOM 1200 C CA . GLY A 1 166 ? -13.804 -2.112 20.814 1.00 53.41 166 GLY A CA 1
ATOM 1201 C C . GLY A 1 166 ? -14.929 -3.127 20.584 1.00 53.41 166 GLY A C 1
ATOM 1202 O O . GLY A 1 166 ? -15.640 -3.442 21.536 1.00 53.41 166 GLY A O 1
ATOM 1203 N N . ALA A 1 167 ? -15.086 -3.690 19.383 1.00 51.28 167 ALA A N 1
ATOM 1204 C CA . ALA A 1 167 ? -16.002 -4.805 19.144 1.00 51.28 167 ALA A CA 1
ATOM 1205 C C . ALA A 1 167 ? -15.238 -6.137 19.260 1.00 51.28 167 ALA A C 1
ATOM 1207 O O . ALA A 1 167 ? -14.600 -6.599 18.320 1.00 51.28 167 ALA A O 1
ATOM 1208 N N . ILE A 1 168 ? -15.244 -6.758 20.441 1.00 43.50 168 ILE A N 1
ATOM 1209 C CA . ILE A 1 168 ? -14.558 -8.043 20.643 1.00 43.50 168 ILE A CA 1
ATOM 1210 C C . ILE A 1 168 ? -15.350 -9.139 19.919 1.00 43.50 168 ILE A C 1
ATOM 1212 O O . ILE A 1 168 ? -16.372 -9.596 20.424 1.00 43.50 168 ILE A O 1
ATOM 1216 N N . ALA A 1 169 ? -14.871 -9.585 18.759 1.00 44.88 169 ALA A N 1
ATOM 1217 C CA . ALA A 1 169 ? -15.245 -10.882 18.209 1.00 44.88 169 ALA A CA 1
ATOM 1218 C C . ALA A 1 169 ? -14.047 -11.823 18.320 1.00 44.88 169 ALA A C 1
ATOM 1220 O O . ALA A 1 169 ? -12.956 -11.534 17.832 1.00 44.88 169 ALA A O 1
ATOM 1221 N N . GLN A 1 170 ? -14.260 -12.955 18.981 1.00 40.31 170 GLN A N 1
ATOM 1222 C CA . GLN A 1 170 ? -13.305 -14.050 19.021 1.00 40.31 170 GLN A CA 1
ATOM 1223 C C . GLN A 1 170 ? -13.527 -14.880 17.753 1.00 40.31 170 GLN A C 1
ATOM 1225 O O . GLN A 1 170 ? -14.556 -15.536 17.621 1.00 40.31 170 GLN A O 1
ATOM 1230 N N . VAL A 1 171 ? -12.603 -14.818 16.795 1.00 42.34 171 VAL A N 1
ATOM 1231 C CA . VAL A 1 171 ? -12.624 -15.737 15.650 1.00 42.34 171 VAL A CA 1
ATOM 1232 C C . VAL A 1 171 ? -11.704 -16.904 15.995 1.00 42.34 171 VAL A C 1
ATOM 1234 O O . VAL A 1 171 ? -10.485 -16.751 16.018 1.00 42.34 171 VAL A O 1
ATOM 1237 N N . SER A 1 172 ? -12.280 -18.057 16.334 1.00 42.12 172 SER A N 1
ATOM 1238 C CA . SER A 1 172 ? -11.535 -19.311 16.458 1.00 42.12 172 SER A CA 1
ATOM 1239 C C . SER A 1 172 ? -11.538 -20.015 15.105 1.00 42.12 172 SER A C 1
ATOM 1241 O O . SER A 1 172 ? -12.605 -20.400 14.634 1.00 42.12 172 SER A O 1
ATOM 1243 N N . TYR A 1 173 ? -10.368 -20.194 14.497 1.00 38.72 173 TYR A N 1
ATOM 1244 C CA . TYR A 1 173 ? -10.205 -21.096 13.357 1.00 38.72 173 TYR A CA 1
ATOM 1245 C C . TYR A 1 173 ? -9.814 -22.478 13.873 1.00 38.72 173 TYR A C 1
ATOM 1247 O O . TYR A 1 173 ? -8.942 -22.588 14.740 1.00 38.72 173 TYR A O 1
ATOM 1255 N N . THR A 1 174 ? -10.421 -23.531 13.339 1.00 39.78 174 THR A N 1
ATOM 1256 C CA . THR A 1 174 ? -9.881 -24.885 13.474 1.00 39.78 174 THR A CA 1
ATOM 1257 C C . THR A 1 174 ? -8.948 -25.171 12.298 1.00 39.78 174 THR A C 1
ATOM 1259 O O . THR A 1 174 ? -9.110 -24.620 11.210 1.00 39.78 174 THR A O 1
ATOM 1262 N N . ALA A 1 175 ? -7.933 -26.017 12.498 1.00 41.78 175 ALA A N 1
ATOM 1263 C CA . ALA A 1 175 ? -7.015 -26.407 11.421 1.00 41.78 175 ALA A CA 1
ATOM 1264 C C . ALA A 1 175 ? -7.744 -27.066 10.227 1.00 41.78 175 ALA A C 1
ATOM 1266 O O . ALA A 1 175 ? -7.232 -27.041 9.107 1.00 41.78 175 ALA A O 1
ATOM 1267 N N . ASP A 1 176 ? -8.947 -27.597 10.463 1.00 44.47 176 ASP A N 1
ATOM 1268 C CA . ASP A 1 176 ? -9.820 -28.177 9.445 1.00 44.47 176 ASP A CA 1
ATOM 1269 C C . ASP A 1 176 ? -10.508 -27.109 8.571 1.00 44.47 176 ASP A C 1
ATOM 1271 O O . ASP A 1 176 ? -10.723 -27.349 7.382 1.00 44.47 176 ASP A O 1
ATOM 1275 N N . ASP A 1 177 ? -10.760 -25.902 9.098 1.00 40.53 177 ASP A N 1
ATOM 1276 C CA . ASP A 1 177 ? -11.380 -24.789 8.353 1.00 40.53 177 ASP A CA 1
ATOM 1277 C C . ASP A 1 177 ? -10.445 -24.194 7.285 1.00 40.53 177 ASP A C 1
ATOM 1279 O O . ASP A 1 177 ? -10.898 -23.596 6.309 1.00 40.53 177 ASP A O 1
ATOM 1283 N N . LEU A 1 178 ? -9.128 -24.363 7.451 1.00 45.59 178 LEU A N 1
ATOM 1284 C CA . LEU A 1 178 ? -8.097 -23.833 6.551 1.00 45.59 178 LEU A CA 1
ATOM 1285 C C . LEU A 1 178 ? -7.720 -24.786 5.409 1.00 45.59 178 LEU A C 1
ATOM 1287 O O . LEU A 1 178 ? -6.797 -24.471 4.660 1.00 45.59 178 LEU A O 1
ATOM 1291 N N . GLY A 1 179 ? -8.397 -25.938 5.289 1.00 39.84 179 GLY A N 1
ATOM 1292 C CA . GLY A 1 179 ? -8.312 -26.866 4.158 1.00 39.84 179 GLY A CA 1
ATOM 1293 C C . GLY A 1 179 ? -6.931 -26.952 3.504 1.00 39.84 179 GLY A C 1
ATOM 1294 O O . GLY A 1 179 ? -6.765 -26.421 2.420 1.00 39.84 179 GLY A O 1
ATOM 1295 N N . ARG A 1 180 ? -5.956 -27.613 4.150 1.00 37.81 180 ARG A N 1
ATOM 1296 C CA . ARG A 1 180 ? -4.567 -27.827 3.668 1.00 37.81 180 ARG A CA 1
ATOM 1297 C C . ARG A 1 180 ? -3.935 -26.588 2.988 1.00 37.81 180 ARG A C 1
ATOM 1299 O O . ARG A 1 180 ? -4.112 -26.396 1.784 1.00 37.81 180 ARG A O 1
ATOM 1306 N N . PRO A 1 181 ? -3.096 -25.809 3.692 1.00 40.97 181 PRO A N 1
ATOM 1307 C CA . PRO A 1 181 ? -2.474 -24.606 3.147 1.00 40.97 181 PRO A CA 1
ATOM 1308 C C . PRO A 1 181 ? -1.379 -24.974 2.134 1.00 40.97 181 PRO A C 1
ATOM 1310 O O . PRO A 1 181 ? -0.201 -24.978 2.457 1.00 40.97 181 PRO A O 1
ATOM 1313 N N . ASN A 1 182 ? -1.760 -25.297 0.900 1.00 37.38 182 ASN A N 1
ATOM 1314 C CA . ASN A 1 182 ? -0.821 -25.507 -0.210 1.00 37.38 182 ASN A CA 1
ATOM 1315 C C . ASN A 1 182 ? -0.879 -24.383 -1.256 1.00 37.38 182 ASN A C 1
ATOM 1317 O O . ASN A 1 182 ? -0.212 -24.464 -2.281 1.00 37.38 182 ASN A O 1
ATOM 1321 N N . ALA A 1 183 ? -1.652 -23.327 -1.003 1.00 36.91 183 ALA A N 1
ATOM 1322 C CA . ALA A 1 183 ? -1.678 -22.121 -1.827 1.00 36.91 183 ALA A CA 1
ATOM 1323 C C . ALA A 1 183 ? -1.777 -20.864 -0.955 1.00 36.91 183 ALA A C 1
ATOM 1325 O O . ALA A 1 183 ? -2.466 -19.906 -1.306 1.00 36.91 183 ALA A O 1
ATOM 1326 N N . GLY A 1 184 ? -1.121 -20.881 0.213 1.00 37.28 184 GLY A N 1
ATOM 1327 C CA . GLY A 1 184 ? -0.890 -19.649 0.951 1.00 37.28 184 GLY A CA 1
ATOM 1328 C C . GLY A 1 184 ? -0.205 -18.687 -0.006 1.00 37.28 184 GLY A C 1
ATOM 1329 O O . GLY A 1 184 ? 0.864 -18.997 -0.525 1.00 37.28 184 GLY A O 1
ATOM 1330 N N . VAL A 1 185 ? -0.849 -17.559 -0.303 1.00 38.56 185 VAL A N 1
ATOM 1331 C CA . VAL A 1 185 ? -0.155 -16.444 -0.935 1.00 38.56 185 VAL A CA 1
ATOM 1332 C C . VAL A 1 185 ? 1.001 -16.149 0.012 1.00 38.56 185 VAL A C 1
ATOM 1334 O O . VAL A 1 185 ? 0.768 -15.665 1.118 1.00 38.56 185 VAL A O 1
ATOM 1337 N N . GLU A 1 186 ? 2.223 -16.535 -0.359 1.00 43.66 186 GLU A N 1
ATOM 1338 C CA . GLU A 1 186 ? 3.432 -16.196 0.387 1.00 43.66 186 GLU A CA 1
ATOM 1339 C C . GLU A 1 186 ? 3.609 -14.692 0.248 1.00 43.66 186 GLU A C 1
ATOM 1341 O O . GLU A 1 186 ? 4.278 -14.194 -0.652 1.00 43.66 186 GLU A O 1
ATOM 1346 N N . LEU A 1 187 ? 2.872 -13.940 1.055 1.00 49.06 187 LEU A N 1
ATOM 1347 C CA . LEU A 1 187 ? 2.977 -12.500 1.186 1.00 49.06 187 LEU A CA 1
ATOM 1348 C C . LEU A 1 187 ? 4.389 -12.231 1.677 1.00 49.06 187 LEU A C 1
ATOM 1350 O O . LEU A 1 187 ? 4.764 -12.813 2.692 1.00 49.06 187 LEU A O 1
ATOM 1354 N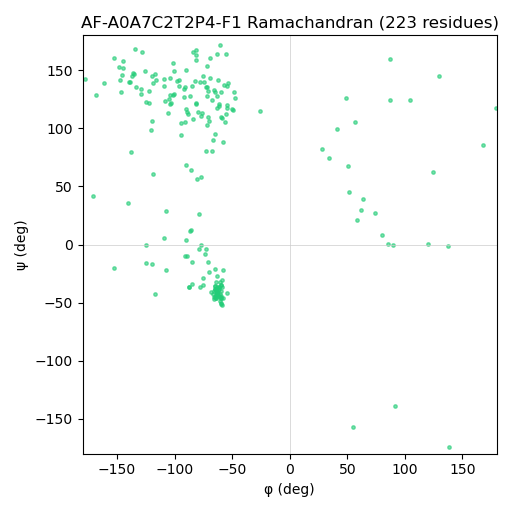 N . GLY A 1 188 ? 5.141 -11.452 0.888 1.00 47.22 188 GLY A N 1
ATOM 1355 C CA . GLY A 1 188 ? 6.603 -11.366 0.920 1.00 47.22 188 GLY A CA 1
ATOM 1356 C C . GLY A 1 188 ? 7.187 -11.726 2.277 1.00 47.22 188 GLY A C 1
ATOM 1357 O O . GLY A 1 188 ? 6.901 -11.059 3.274 1.00 47.22 188 GLY A O 1
ATOM 1358 N N . SER A 1 189 ? 7.950 -12.819 2.327 1.00 46.81 189 SER A N 1
ATOM 1359 C CA . SER A 1 189 ? 8.706 -13.158 3.523 1.00 46.81 189 SER A CA 1
ATOM 1360 C C . SER A 1 189 ? 9.582 -11.953 3.844 1.00 46.81 189 SER A C 1
ATOM 1362 O O . SER A 1 189 ? 10.471 -11.627 3.061 1.00 46.81 189 SER A O 1
ATOM 1364 N N . PHE A 1 190 ? 9.306 -11.267 4.955 1.00 51.97 190 PHE A N 1
ATOM 1365 C CA . PHE A 1 190 ? 10.262 -10.325 5.520 1.00 51.97 190 PHE A CA 1
ATOM 1366 C C . PHE A 1 190 ? 11.457 -11.167 5.957 1.00 51.97 190 PHE A C 1
ATOM 1368 O O . PHE A 1 190 ? 11.427 -11.787 7.019 1.00 51.97 190 PHE A O 1
ATOM 1375 N N . ASN A 1 191 ? 12.461 -11.258 5.092 1.00 51.25 191 ASN A N 1
ATOM 1376 C CA . ASN A 1 191 ? 13.724 -11.918 5.400 1.00 51.25 191 ASN A CA 1
ATOM 1377 C C . ASN A 1 191 ? 14.710 -10.917 6.022 1.00 51.25 191 ASN A C 1
ATOM 1379 O O . ASN A 1 191 ? 15.755 -11.314 6.539 1.00 51.25 191 ASN A O 1
ATOM 1383 N N . GLY A 1 192 ? 14.363 -9.625 6.001 1.00 53.28 192 GLY A N 1
ATOM 1384 C CA . GLY A 1 192 ? 15.058 -8.565 6.720 1.00 53.2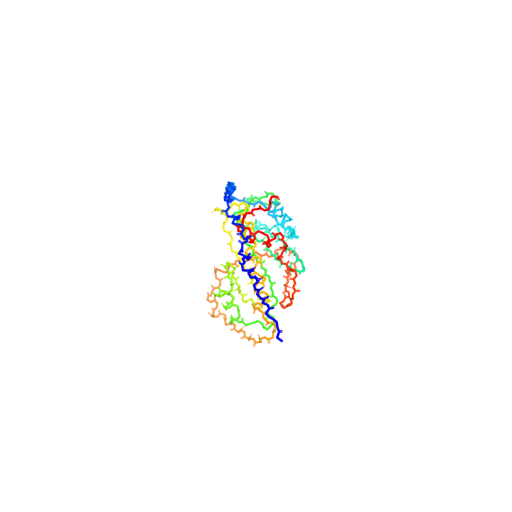8 192 GLY A CA 1
ATOM 1385 C C . GLY A 1 192 ? 14.891 -8.635 8.250 1.00 53.28 192 GLY A C 1
ATOM 1386 O O . GLY A 1 192 ? 13.957 -9.251 8.763 1.00 53.28 192 GLY A O 1
ATOM 1387 N N . PRO A 1 193 ? 15.781 -7.971 9.011 1.00 46.91 193 PRO A N 1
ATOM 1388 C CA . PRO A 1 193 ? 15.773 -7.984 10.479 1.00 46.91 193 PRO A CA 1
ATOM 1389 C C . PRO A 1 193 ? 14.646 -7.142 11.108 1.00 46.91 193 PRO A C 1
ATOM 1391 O O . PRO A 1 193 ? 14.475 -7.160 12.327 1.00 46.91 193 PRO A O 1
ATOM 1394 N N . GLU A 1 194 ? 13.913 -6.361 10.310 1.00 63.25 194 GLU A N 1
ATOM 1395 C CA . GLU A 1 194 ? 12.908 -5.416 10.795 1.00 63.25 194 GLU A CA 1
ATOM 1396 C C . GLU A 1 194 ? 11.543 -6.101 10.972 1.00 63.25 194 GLU A C 1
ATOM 1398 O O . GLU A 1 194 ? 11.013 -6.742 10.064 1.00 63.25 194 GLU A O 1
ATOM 1403 N N . THR A 1 195 ? 10.949 -5.954 12.160 1.00 70.38 195 THR A N 1
ATOM 1404 C CA . THR A 1 195 ? 9.562 -6.381 12.395 1.00 70.38 195 THR A CA 1
ATOM 1405 C C . THR A 1 195 ? 8.622 -5.435 11.643 1.00 70.38 195 THR A C 1
ATOM 1407 O O . THR A 1 195 ? 8.777 -4.222 11.794 1.00 70.38 195 THR A O 1
ATOM 1410 N N . PRO A 1 196 ? 7.636 -5.938 10.875 1.00 74.69 196 PRO A N 1
ATOM 1411 C CA . PRO A 1 196 ? 6.705 -5.075 10.157 1.00 74.69 196 PRO A CA 1
ATOM 1412 C C . PRO A 1 196 ? 5.972 -4.117 11.101 1.00 74.69 196 PRO A C 1
ATOM 1414 O O . PRO A 1 196 ? 5.498 -4.510 12.170 1.00 74.69 196 PRO A O 1
ATOM 1417 N N . HIS A 1 197 ? 5.838 -2.863 10.681 1.00 82.19 197 HIS A N 1
ATOM 1418 C CA . HIS A 1 197 ? 5.037 -1.859 11.358 1.00 82.19 197 HIS A CA 1
ATOM 1419 C C . HIS A 1 197 ? 3.558 -2.249 11.315 1.00 82.19 197 HIS A C 1
ATOM 1421 O O . HIS A 1 197 ? 3.001 -2.570 10.263 1.00 82.19 197 HIS A O 1
ATOM 1427 N N . VAL A 1 198 ? 2.914 -2.180 12.480 1.00 81.19 198 VAL A N 1
ATOM 1428 C CA . VAL A 1 198 ? 1.472 -2.374 12.637 1.00 81.19 198 VAL A CA 1
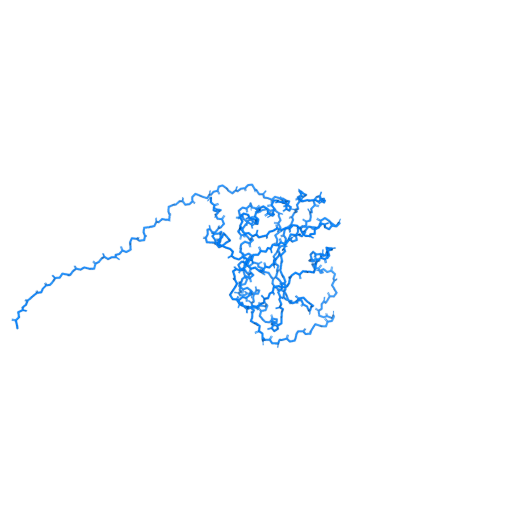ATOM 1429 C C . VAL A 1 198 ? 0.835 -1.011 12.872 1.00 81.19 198 VAL A C 1
ATOM 1431 O O . VAL A 1 198 ? 1.066 -0.374 13.902 1.00 81.19 198 VAL A O 1
ATOM 1434 N N . ASN A 1 199 ? 0.030 -0.551 11.917 1.00 80.56 199 ASN A N 1
ATOM 1435 C CA . ASN A 1 199 ? -0.668 0.725 12.029 1.00 80.56 199 ASN A CA 1
ATOM 1436 C C . ASN A 1 199 ? -1.754 0.653 13.105 1.00 80.56 199 ASN A C 1
ATOM 1438 O O . ASN A 1 199 ? -2.450 -0.357 13.252 1.00 80.56 199 ASN A O 1
ATOM 1442 N N . ALA A 1 200 ? -1.937 1.744 13.844 1.00 76.06 200 ALA A N 1
ATOM 1443 C CA . ALA A 1 200 ? -3.045 1.837 14.784 1.00 76.06 200 ALA A CA 1
ATOM 1444 C C . ALA A 1 200 ? -4.363 2.088 14.039 1.00 76.06 200 ALA A C 1
ATOM 1446 O O . ALA A 1 200 ? -4.395 2.818 13.050 1.00 76.06 200 ALA A O 1
ATOM 1447 N N . ILE A 1 201 ? -5.451 1.520 14.558 1.00 72.25 201 ILE A N 1
ATOM 1448 C CA . ILE A 1 201 ? -6.811 1.767 14.075 1.00 72.25 201 ILE A CA 1
ATOM 1449 C C . ILE A 1 201 ? -7.470 2.839 14.946 1.00 72.25 201 ILE A C 1
ATOM 1451 O O . ILE A 1 201 ? -7.313 2.833 16.167 1.00 72.25 201 ILE A O 1
ATOM 1455 N N . GLY A 1 202 ? -8.245 3.726 14.319 1.00 59.12 202 GLY A N 1
ATOM 1456 C CA . GLY A 1 202 ? -9.003 4.773 14.998 1.00 59.12 202 GLY A CA 1
ATOM 1457 C C . GLY A 1 202 ? -8.199 6.058 15.227 1.00 59.12 202 GLY A C 1
ATOM 1458 O O . GLY A 1 202 ? -7.142 6.064 15.855 1.00 59.12 202 GLY A O 1
ATOM 1459 N N . GLY A 1 203 ? -8.736 7.174 14.730 1.00 56.53 203 GLY A N 1
ATOM 1460 C CA . GLY A 1 203 ? -8.187 8.523 14.896 1.00 56.53 203 GLY A CA 1
ATOM 1461 C C . GLY A 1 203 ? -8.061 9.272 13.569 1.00 56.53 203 GLY A C 1
ATOM 1462 O O . GLY A 1 203 ? -7.765 8.676 12.539 1.00 56.53 203 GLY A O 1
ATOM 1463 N N . ALA A 1 204 ? -8.277 10.589 13.591 1.00 56.44 204 ALA A N 1
ATOM 1464 C CA . ALA A 1 204 ? -8.010 11.442 12.437 1.00 56.44 204 ALA A CA 1
ATOM 1465 C C . ALA A 1 204 ? -6.489 11.548 12.241 1.00 56.44 204 ALA A C 1
ATOM 1467 O O . ALA A 1 204 ? -5.802 12.200 13.028 1.00 56.44 204 ALA A O 1
ATOM 1468 N N . ARG A 1 205 ? -5.958 10.876 11.218 1.00 64.62 205 ARG A N 1
ATOM 1469 C CA . ARG A 1 205 ? -4.542 10.922 10.836 1.00 64.62 205 ARG A CA 1
ATOM 1470 C C . ARG A 1 205 ? -4.416 11.504 9.437 1.00 64.62 205 ARG A C 1
ATOM 1472 O O . ARG A 1 205 ? -5.283 11.282 8.598 1.00 64.62 205 ARG A O 1
ATOM 1479 N N . ALA A 1 206 ? -3.330 12.236 9.188 1.00 61.22 206 ALA A N 1
ATOM 1480 C CA . ALA A 1 206 ? -2.999 12.689 7.835 1.00 61.22 206 ALA A CA 1
ATOM 1481 C C . ALA A 1 206 ? -2.812 11.490 6.880 1.00 61.22 206 ALA A C 1
ATOM 1483 O O . ALA A 1 206 ? -3.214 11.559 5.720 1.00 61.22 206 ALA A O 1
ATOM 1484 N N . GLY A 1 207 ? -2.269 10.385 7.410 1.00 78.75 207 GLY A N 1
ATOM 1485 C CA . GLY A 1 207 ? -2.158 9.081 6.764 1.00 78.75 207 GLY A CA 1
ATOM 1486 C C . GLY A 1 207 ? -1.454 9.092 5.411 1.00 78.75 207 GLY A C 1
ATOM 1487 O O . GLY A 1 207 ? -0.673 9.990 5.095 1.00 78.75 207 GLY A O 1
ATOM 1488 N N . LEU A 1 208 ? -1.738 8.075 4.596 1.00 83.50 208 LEU A N 1
ATOM 1489 C CA . LEU A 1 208 ? -1.189 7.904 3.240 1.00 83.50 208 LEU A CA 1
ATOM 1490 C C . LEU A 1 208 ? -1.880 8.790 2.185 1.00 83.50 208 LEU A C 1
ATOM 1492 O O . LEU A 1 208 ? -1.464 8.827 1.029 1.00 83.50 208 LEU A O 1
ATOM 1496 N N . MET A 1 209 ? -2.917 9.531 2.581 1.00 86.00 209 MET A N 1
ATOM 1497 C CA . MET A 1 209 ? -3.674 10.451 1.732 1.00 86.00 209 MET A CA 1
ATOM 1498 C C . MET A 1 209 ? -3.072 11.863 1.775 1.00 86.00 209 MET A C 1
ATOM 1500 O O . MET A 1 209 ? -3.682 12.800 2.295 1.00 86.00 209 MET A O 1
ATOM 1504 N N . THR A 1 210 ? -1.871 12.029 1.213 1.00 83.81 210 THR A N 1
ATOM 1505 C CA . THR A 1 210 ? -1.242 13.353 1.041 1.00 83.81 210 THR A CA 1
ATOM 1506 C C . THR A 1 210 ? -2.065 14.242 0.100 1.00 83.81 210 THR A C 1
ATOM 1508 O O . THR A 1 210 ? -2.905 13.758 -0.661 1.00 83.81 210 THR A O 1
ATOM 1511 N N . GLU A 1 211 ? -1.822 15.557 0.103 1.00 85.00 211 GLU A N 1
ATOM 1512 C CA . GLU A 1 211 ? -2.487 16.467 -0.845 1.00 85.00 211 GLU A CA 1
ATOM 1513 C C . GLU A 1 211 ? -2.189 16.095 -2.307 1.00 85.00 211 GLU A C 1
ATOM 1515 O O . GLU A 1 211 ? -3.080 16.160 -3.153 1.00 85.00 211 GLU A O 1
ATOM 1520 N N . ALA A 1 212 ? -0.977 15.607 -2.595 1.00 83.56 212 ALA A N 1
ATOM 1521 C CA . ALA A 1 212 ? -0.617 15.094 -3.915 1.00 83.56 212 ALA A CA 1
ATOM 1522 C C . ALA A 1 212 ? -1.443 13.849 -4.295 1.00 83.56 212 ALA A C 1
ATOM 1524 O O . ALA A 1 212 ? -2.004 13.788 -5.390 1.00 83.56 212 ALA A O 1
ATOM 1525 N N . VAL A 1 213 ? -1.594 12.887 -3.378 1.00 82.25 213 VAL A N 1
ATOM 1526 C CA . VAL A 1 213 ? -2.418 11.681 -3.586 1.00 82.25 213 VAL A CA 1
ATOM 1527 C C . VAL A 1 213 ? -3.896 12.046 -3.783 1.00 82.25 213 VAL A C 1
ATOM 1529 O O . VAL A 1 213 ? -4.548 11.556 -4.708 1.00 82.25 213 VAL A O 1
ATOM 1532 N N . LYS A 1 214 ? -4.435 12.966 -2.971 1.00 83.50 214 LYS A N 1
ATOM 1533 C CA . LYS A 1 214 ? -5.809 13.477 -3.126 1.00 83.50 214 LYS A CA 1
ATOM 1534 C C . LYS A 1 214 ? -6.015 14.130 -4.489 1.00 83.50 214 LYS A C 1
ATOM 1536 O O . LYS A 1 214 ? -7.026 13.872 -5.145 1.00 83.50 214 LYS A O 1
ATOM 1541 N N . ALA A 1 215 ? -5.063 14.947 -4.931 1.00 80.69 215 ALA A N 1
ATOM 1542 C CA . ALA A 1 215 ? -5.137 15.621 -6.218 1.00 80.69 215 ALA A CA 1
ATOM 1543 C C . ALA A 1 215 ? -5.181 14.631 -7.393 1.00 80.69 215 ALA A C 1
ATOM 1545 O O . ALA A 1 215 ? -5.963 14.834 -8.322 1.00 80.69 215 ALA A O 1
ATOM 1546 N N . VAL A 1 216 ? -4.434 13.522 -7.328 1.00 80.38 216 VAL A N 1
ATOM 1547 C CA . VAL A 1 216 ? -4.495 12.452 -8.342 1.00 80.38 216 VAL A CA 1
ATOM 1548 C C . VAL A 1 216 ? -5.887 11.816 -8.410 1.00 80.38 216 VAL A C 1
ATOM 1550 O O . VAL A 1 216 ? -6.402 11.584 -9.510 1.00 80.38 216 VAL A O 1
ATOM 1553 N N . LEU A 1 217 ? -6.525 11.559 -7.262 1.00 80.19 217 LEU A N 1
ATOM 1554 C CA . LEU A 1 217 ? -7.878 10.992 -7.217 1.00 80.19 217 LEU A CA 1
ATOM 1555 C C . LEU A 1 217 ? -8.921 11.948 -7.797 1.00 80.19 217 LEU A C 1
ATOM 1557 O O . LEU A 1 217 ? -9.732 11.540 -8.631 1.00 80.19 217 LEU A O 1
ATOM 1561 N N . VAL A 1 218 ? -8.881 13.222 -7.399 1.00 78.56 218 VAL A N 1
ATOM 1562 C CA . VAL A 1 218 ? -9.796 14.259 -7.907 1.00 78.56 218 VAL A CA 1
ATOM 1563 C C . VAL A 1 218 ? -9.583 14.478 -9.407 1.00 78.56 218 VAL A C 1
ATOM 1565 O O . VAL A 1 218 ? -10.548 14.585 -10.165 1.00 78.56 218 VAL A O 1
ATOM 1568 N N . GLY A 1 219 ? -8.327 14.464 -9.854 1.00 70.88 219 GLY A N 1
ATOM 1569 C CA . GLY A 1 219 ? -7.935 14.570 -11.257 1.00 70.88 219 GLY A CA 1
ATOM 1570 C C . GLY A 1 219 ? -8.216 13.320 -12.099 1.00 70.88 219 GLY A C 1
ATOM 1571 O O . GLY A 1 219 ? -7.991 13.359 -13.309 1.00 70.88 219 GLY A O 1
ATOM 1572 N N . ARG A 1 220 ? -8.708 12.222 -11.499 1.00 64.44 220 ARG A N 1
ATOM 1573 C CA . ARG A 1 220 ? -8.936 10.915 -12.148 1.00 64.44 220 ARG A CA 1
ATOM 1574 C C . ARG A 1 220 ? -7.701 10.400 -12.903 1.00 64.44 220 ARG A C 1
ATOM 1576 O O . ARG A 1 220 ? -7.805 9.992 -14.057 1.00 64.44 220 ARG A O 1
ATOM 1583 N N . GLY A 1 221 ? -6.525 10.480 -12.281 1.00 56.12 221 GLY A N 1
ATOM 1584 C CA . GLY A 1 221 ? -5.271 9.996 -12.874 1.00 56.12 221 GLY A CA 1
ATOM 1585 C C . GLY A 1 221 ? -4.625 10.943 -13.892 1.00 56.12 221 GLY A C 1
ATOM 1586 O O . GLY A 1 221 ? -3.646 10.573 -14.541 1.00 56.12 221 GLY A O 1
ATOM 1587 N N . LYS A 1 222 ? -5.128 12.175 -14.035 1.00 56.47 222 LYS A N 1
ATOM 1588 C CA . LYS A 1 222 ? -4.415 13.234 -14.757 1.00 56.47 222 LYS A CA 1
ATOM 1589 C C . LYS A 1 222 ? -3.313 13.757 -13.846 1.00 56.47 222 LYS A C 1
ATOM 1591 O O . LYS A 1 222 ? -3.600 14.329 -12.799 1.00 56.47 222 LYS A O 1
ATOM 1596 N N . THR A 1 223 ? -2.068 13.478 -14.212 1.00 50.19 223 THR A N 1
ATOM 1597 C CA . THR A 1 223 ? -0.881 13.911 -13.471 1.00 50.19 223 THR A CA 1
ATOM 1598 C C . THR A 1 223 ? -0.896 15.425 -13.270 1.00 50.19 223 THR A C 1
ATOM 1600 O O . THR A 1 223 ? -1.221 16.172 -14.195 1.00 50.19 223 THR A O 1
ATOM 1603 N N . LEU A 1 224 ? -0.552 15.863 -12.055 1.00 45.50 224 LEU A N 1
ATOM 1604 C CA . LEU A 1 224 ? -0.198 17.251 -11.774 1.00 45.50 224 LEU A CA 1
ATOM 1605 C C . LEU A 1 224 ? 1.042 17.584 -12.615 1.00 45.50 224 LEU A C 1
ATOM 1607 O O . LEU A 1 224 ? 2.052 16.892 -12.492 1.00 45.50 224 LEU A O 1
ATOM 1611 N N . ASN A 1 225 ? 0.927 18.570 -13.505 1.00 48.44 225 ASN A N 1
ATOM 1612 C CA . ASN A 1 225 ? 2.085 19.161 -14.182 1.00 48.44 225 ASN A CA 1
ATOM 1613 C C . ASN A 1 225 ? 2.864 20.050 -13.214 1.00 48.44 225 ASN A C 1
ATOM 1615 O O . ASN A 1 225 ? 2.196 20.731 -12.400 1.00 48.44 225 ASN A O 1
#

Nearest PDB structures (foldseek):
  4h5b-assembly1_A  TM=5.661E-01  e=5.965E-02  Deinococcus radiodurans R1 = ATCC 13939 = DSM 20539
  3zzp-assembly1_A  TM=5.426E-01  e=2.037E+00  Thermus thermophilus
  7bfe-assembly1_E  TM=4.932E-01  e=1.272E+00  Thermus thermophilus HB8